Protein AF-A0A376AC16-F1 (afdb_monomer_lite)

InterPro domains:
  IPR052755 Lysozyme Inhibitor LprI [PTHR37549] (195-283)

Radius of gyration: 25.1 Å; chains: 1; bounding box: 65×31×80 Å

Sequence (287 aa):
MVPADKECFSACGLIWVSGVRRYMSDTSLIGFHAAYREENGEYRESGVANAEIGSYLTHLGLRIEAIRYFTIAGPNDFLLLTPDKARALGIETYQVDGANITTPSAAPTVEIYADRFVSYSLLQSRCAPFLQPDLTAVKRAHEAAFAEGNKLVGSDKWIELWTPLLDQVKSGLNKKGALLICIETEASLRGQGQETGIYGPSFSCAAARTPTELSLCRQPELWAKDRAMNSIYMWVRNNVEKSVRKRLLEVQRSWLKDRNDCGGDARCLNAVYDQRLNELRAIDLPS

Foldseek 3Di:
DQDAQGEQEAVSLLVQLLDPAREDEQRGWYKAEADFDQDPNDTDHDPVVLVVQLVSVVVSVWDPQVSCQRYVHYPVDIDTDGPLNCLARQHWHFYDDPPDTQGCLNVPHLLVLLLLLVLLVCLLPQCCLQQVAPNVLSVVSNVVSLVSSCVSHHDPVSCVRNVVVVVVLVVCCVPQNSLVSNLVSQVVCVVSVHDRSQQFAPDDLVPDDFLLSVLRGVDSSCRSLRSNVVSLLVCCCVPDDPVSNVVVVVVVVVLVVQLSVCRNPPVSNVVSSVVVSSVVRHDGDDD

pLDDT: mean 95.35, std 3.49, range [66.69, 98.75]

Organism: NCBI:txid1336235

Secondary structure (DSSP, 8-state):
---TT-EEETHHHHHHHTSSS-EE-TT-EEEE---EEEETTEEEE-HHHHHHHHHHHHHTT--HHHHHHHH-S-TT--EE--HHHHHHTT---EEEETTEEE-TTTS--HHHHHHHHHHHHHHHTTTHHHH---HHHHHHHHHHHHHHHHHHH-HHHHHHHHHHHHHHHHHHHHHH-HHHHHHHHHHHHHHTT---S--S-SS-GGG--SHHHHHHHH-GGGHHHHHHHHHHHHHHHHHS-HHHHHHHHHHHHHHHHHHHHTTT-HHHHHHHHHHHHHHTTT-----

Structure (mmCIF, N/CA/C/O backbone):
data_AF-A0A376AC16-F1
#
_entry.id   AF-A0A376AC16-F1
#
loop_
_atom_site.group_PDB
_atom_site.id
_atom_site.type_symbol
_atom_site.label_atom_id
_atom_site.label_alt_id
_atom_site.label_comp_id
_atom_site.label_asym_id
_atom_site.label_entity_id
_atom_site.label_seq_id
_atom_site.pdbx_PDB_ins_code
_atom_site.Cartn_x
_atom_site.Cartn_y
_atom_site.Cartn_z
_atom_site.occupancy
_atom_site.B_iso_or_equiv
_atom_site.auth_seq_id
_atom_site.auth_comp_id
_atom_site.auth_asym_id
_atom_site.auth_atom_id
_atom_site.pdbx_PDB_model_num
ATOM 1 N N . MET A 1 1 ? -23.064 -7.335 11.289 1.00 90.31 1 MET A N 1
ATOM 2 C CA . MET A 1 1 ? -23.502 -5.980 10.888 1.00 90.31 1 MET A CA 1
ATOM 3 C C . MET A 1 1 ? -24.163 -5.345 12.088 1.00 90.31 1 MET A C 1
ATOM 5 O O . MET A 1 1 ? -24.928 -6.041 12.739 1.00 90.31 1 MET A O 1
ATOM 9 N N . VAL A 1 2 ? -23.890 -4.071 12.354 1.00 93.56 2 VAL A N 1
ATOM 10 C CA . VAL A 1 2 ? -24.713 -3.262 13.261 1.00 93.56 2 VAL A CA 1
ATOM 11 C C . VAL A 1 2 ? -25.435 -2.228 12.395 1.00 93.56 2 VAL A C 1
ATOM 13 O O . VAL A 1 2 ? -24.758 -1.399 11.787 1.00 93.56 2 VAL A O 1
ATOM 16 N N . PRO A 1 3 ? -26.766 -2.338 12.223 1.00 90.31 3 PRO A N 1
ATOM 17 C CA . PRO A 1 3 ? -27.530 -1.383 11.427 1.00 90.31 3 PRO A CA 1
ATOM 18 C C . PRO A 1 3 ? -27.523 0.024 12.033 1.00 90.31 3 PRO A C 1
ATOM 20 O O . PRO A 1 3 ? -27.167 0.207 13.198 1.00 90.31 3 PRO A O 1
ATOM 23 N N . ALA A 1 4 ? -27.987 0.996 11.248 1.00 93.00 4 ALA A N 1
ATOM 24 C CA . ALA A 1 4 ? -28.259 2.340 11.737 1.00 93.00 4 ALA A CA 1
ATOM 25 C C . ALA A 1 4 ? -29.200 2.328 12.943 1.00 93.00 4 ALA A C 1
ATOM 27 O O . ALA A 1 4 ? -30.145 1.536 13.000 1.00 93.00 4 ALA A O 1
ATOM 28 N N . ASP A 1 5 ? -28.884 3.187 13.912 1.00 93.25 5 ASP A N 1
ATOM 29 C CA . ASP A 1 5 ? -29.653 3.400 15.139 1.00 93.25 5 ASP A CA 1
ATOM 30 C C . ASP A 1 5 ? -29.826 2.123 15.988 1.00 93.25 5 ASP A C 1
ATOM 32 O O . ASP A 1 5 ? -30.783 1.982 16.755 1.00 93.25 5 ASP A O 1
ATOM 36 N N . LYS A 1 6 ? -28.917 1.149 15.826 1.00 95.81 6 LYS A N 1
ATOM 37 C CA . LYS A 1 6 ? -28.849 -0.069 16.641 1.00 95.81 6 LYS A CA 1
ATOM 38 C C . LYS A 1 6 ? -27.614 -0.082 17.525 1.00 95.81 6 LYS A C 1
ATOM 40 O O . LYS A 1 6 ? -26.552 0.416 17.159 1.00 95.81 6 LYS A O 1
ATOM 45 N N . GLU A 1 7 ? -27.783 -0.716 18.676 1.00 95.50 7 GLU A N 1
ATOM 46 C CA . GLU A 1 7 ? -26.783 -0.829 19.729 1.00 95.50 7 GLU A CA 1
ATOM 47 C C . GLU A 1 7 ? -26.088 -2.190 19.696 1.00 95.50 7 GLU A C 1
ATOM 49 O O . GLU A 1 7 ? -26.708 -3.229 19.461 1.00 95.50 7 GLU A O 1
ATOM 54 N N . CYS A 1 8 ? -24.781 -2.180 19.940 1.00 95.88 8 CYS A N 1
ATOM 55 C CA . CYS A 1 8 ? -23.949 -3.366 20.038 1.00 95.88 8 CYS A CA 1
ATOM 56 C C . CYS A 1 8 ? -22.826 -3.116 21.045 1.00 95.88 8 CYS A C 1
ATOM 58 O O . CYS A 1 8 ? -21.734 -2.659 20.702 1.00 95.88 8 CYS A O 1
ATOM 60 N N . PHE A 1 9 ? -23.115 -3.410 22.310 1.00 94.56 9 PHE A N 1
ATOM 61 C CA . PHE A 1 9 ? -22.201 -3.164 23.419 1.00 94.56 9 PHE A CA 1
ATOM 62 C C . PHE A 1 9 ? -21.539 -4.443 23.923 1.00 94.56 9 PHE A C 1
ATOM 64 O O . PHE A 1 9 ? -22.101 -5.540 23.827 1.00 94.56 9 PHE A O 1
ATOM 71 N N . SER A 1 10 ? -20.348 -4.289 24.504 1.00 91.06 10 SER A N 1
ATOM 72 C CA . SER A 1 10 ? -19.660 -5.353 25.238 1.00 91.06 10 SER A CA 1
ATOM 73 C C . SER A 1 10 ? -19.406 -6.592 24.360 1.00 91.06 10 SER A C 1
ATOM 75 O O . SER A 1 10 ? -18.841 -6.483 23.269 1.00 91.06 10 SER A O 1
ATOM 77 N N . ALA A 1 11 ? -19.861 -7.773 24.789 1.00 92.69 11 ALA A N 1
ATOM 78 C CA . ALA A 1 11 ? -19.754 -9.024 24.044 1.00 92.69 11 ALA A CA 1
ATOM 79 C C . ALA A 1 11 ? -20.296 -8.940 22.602 1.00 92.69 11 ALA A C 1
ATOM 81 O O . ALA A 1 11 ? -19.725 -9.567 21.710 1.00 92.69 11 ALA A O 1
ATOM 82 N N . CYS A 1 12 ? -21.332 -8.131 22.331 1.00 95.88 12 CYS A N 1
ATOM 83 C CA . CYS A 1 12 ? -21.807 -7.923 20.958 1.00 95.88 12 CYS A CA 1
ATOM 84 C C . CYS A 1 12 ? -20.708 -7.320 20.073 1.00 95.88 12 CYS A C 1
ATOM 86 O O . CYS A 1 12 ? -20.479 -7.792 18.959 1.00 95.88 12 CYS A O 1
ATOM 88 N N . GLY A 1 13 ? -19.986 -6.315 20.577 1.00 95.50 13 GLY A N 1
ATOM 89 C CA . GLY A 1 13 ? -18.887 -5.682 19.853 1.00 95.50 13 GLY A CA 1
ATOM 90 C C . GLY A 1 13 ? -17.743 -6.661 19.558 1.00 95.50 13 GLY A C 1
ATOM 91 O O . GLY A 1 13 ? -17.161 -6.624 18.472 1.00 95.50 13 GLY A O 1
ATOM 92 N N . LEU A 1 14 ? -17.461 -7.585 20.484 1.00 95.31 14 LEU A N 1
ATOM 93 C CA . LEU A 1 14 ? -16.462 -8.649 20.298 1.00 95.31 14 LEU A CA 1
ATOM 94 C C . LEU A 1 14 ? -16.866 -9.666 19.219 1.00 95.31 14 LEU A C 1
ATOM 96 O O . LEU A 1 14 ? -16.011 -10.147 18.472 1.00 95.31 14 LEU A O 1
ATOM 100 N N . ILE A 1 15 ? -18.162 -9.967 19.108 1.00 96.12 15 ILE A N 1
ATOM 101 C CA . ILE A 1 15 ? -18.712 -10.791 18.022 1.00 96.12 15 ILE A CA 1
ATOM 102 C C . ILE A 1 15 ? -18.662 -10.016 16.701 1.00 96.12 15 ILE A C 1
ATOM 104 O O . ILE A 1 15 ? -18.288 -10.556 15.663 1.00 96.12 15 ILE A O 1
ATOM 108 N N . TRP A 1 16 ? -19.002 -8.727 16.716 1.00 96.88 16 TRP A N 1
ATOM 109 C CA . TRP A 1 16 ? -18.965 -7.892 15.519 1.00 96.88 16 TRP A CA 1
ATOM 110 C C . TRP A 1 16 ? -17.554 -7.791 14.929 1.00 96.88 16 TRP A C 1
ATOM 112 O O . TRP A 1 16 ? -17.385 -7.973 13.721 1.00 96.88 16 TRP A O 1
ATOM 122 N N . VAL A 1 17 ? -16.533 -7.558 15.763 1.00 96.50 17 VAL A N 1
ATOM 123 C CA . VAL A 1 17 ? -15.147 -7.403 15.291 1.00 96.50 17 VAL A CA 1
ATOM 124 C C . VAL A 1 17 ? -14.543 -8.718 14.780 1.00 96.50 17 VAL A C 1
ATOM 126 O O . VAL A 1 17 ? -13.586 -8.696 14.002 1.00 96.50 17 VAL A O 1
ATOM 129 N N . SER A 1 18 ? -15.127 -9.862 15.143 1.00 95.50 18 SER A N 1
ATOM 130 C CA . SER A 1 18 ? -14.745 -11.182 14.629 1.00 95.50 18 SER A CA 1
ATOM 131 C C . SER A 1 18 ? -15.219 -11.435 13.196 1.00 95.50 18 SER A C 1
ATOM 133 O O . SER A 1 18 ? -14.811 -12.413 12.570 1.00 95.50 18 SER A O 1
ATOM 135 N N . GLY A 1 19 ? -16.119 -10.596 12.678 1.00 94.81 19 GLY A N 1
ATOM 136 C CA . GLY A 1 19 ? -16.678 -10.761 11.346 1.00 94.81 19 GLY A CA 1
ATOM 137 C C . GLY A 1 19 ? -15.644 -10.522 10.245 1.00 94.81 19 GLY A C 1
ATOM 138 O O . GLY A 1 19 ? -14.901 -9.544 10.279 1.00 94.81 19 GLY A O 1
ATOM 139 N N . VAL A 1 20 ? -15.673 -11.363 9.203 1.00 91.50 20 VAL A N 1
ATOM 140 C CA . VAL A 1 20 ? -14.865 -11.184 7.975 1.00 91.50 20 VAL A CA 1
ATOM 141 C C . VAL A 1 20 ? -15.178 -9.847 7.292 1.00 91.50 20 VAL A C 1
ATOM 143 O O . VAL A 1 20 ? -14.304 -9.213 6.711 1.00 91.50 20 VAL A O 1
ATOM 146 N N . ARG A 1 21 ? -16.439 -9.403 7.370 1.00 95.50 21 ARG A N 1
ATOM 147 C CA . ARG A 1 21 ? -16.877 -8.074 6.934 1.00 95.50 21 ARG A CA 1
ATOM 148 C C . ARG A 1 21 ? -17.608 -7.376 8.071 1.00 95.50 21 ARG A C 1
ATOM 150 O O . ARG A 1 21 ? -18.659 -7.834 8.527 1.00 95.50 21 ARG A O 1
ATOM 157 N N . ARG A 1 22 ? -17.047 -6.255 8.512 1.00 96.56 22 ARG A N 1
ATOM 158 C CA . ARG A 1 22 ? -17.524 -5.483 9.662 1.00 96.56 22 ARG A CA 1
ATOM 159 C C . ARG A 1 22 ? -18.362 -4.310 9.177 1.00 96.56 22 ARG A C 1
ATOM 161 O O . ARG A 1 22 ? -17.830 -3.273 8.803 1.00 96.56 22 ARG A O 1
ATOM 168 N N . TYR A 1 23 ? -19.673 -4.505 9.124 1.00 96.31 23 TYR A N 1
ATOM 169 C CA . TYR A 1 23 ? -20.606 -3.458 8.703 1.00 96.31 23 TYR A CA 1
ATOM 170 C C . TYR A 1 23 ? -21.052 -2.614 9.894 1.00 96.31 23 TYR A C 1
ATOM 172 O O . TYR A 1 23 ? -21.450 -3.189 10.916 1.00 96.31 23 TYR A O 1
ATOM 180 N N . MET A 1 24 ? -21.023 -1.297 9.728 1.00 96.50 24 MET A N 1
ATOM 181 C CA . MET A 1 24 ? -21.495 -0.297 10.691 1.00 96.50 24 MET A CA 1
ATOM 182 C C . MET A 1 24 ? -22.054 0.921 9.944 1.00 96.50 24 MET A C 1
ATOM 184 O O . MET A 1 24 ? -21.788 1.063 8.755 1.00 96.50 24 MET A O 1
ATOM 188 N N . SER A 1 25 ? -22.788 1.802 10.614 1.00 94.69 25 SER A N 1
ATOM 189 C CA . SER A 1 25 ? -23.179 3.118 10.079 1.00 94.69 25 SER A CA 1
ATOM 190 C C . SER A 1 25 ? -22.690 4.241 10.997 1.00 94.69 25 SER A C 1
ATOM 192 O O . SER A 1 25 ? -22.261 3.978 12.123 1.00 94.69 25 SER A O 1
ATOM 194 N N . ASP A 1 26 ? -22.812 5.494 10.556 1.00 91.25 26 ASP A N 1
ATOM 195 C CA . ASP A 1 26 ? -22.482 6.665 11.384 1.00 91.25 26 ASP A CA 1
ATOM 196 C C . ASP A 1 26 ? -23.340 6.783 12.649 1.00 91.25 26 ASP A C 1
ATOM 198 O O . ASP A 1 26 ? -22.901 7.359 13.641 1.00 91.25 26 ASP A O 1
ATOM 202 N N . THR A 1 27 ? -24.548 6.214 12.630 1.00 93.06 27 THR A N 1
ATOM 203 C CA . THR A 1 27 ? -25.484 6.237 13.765 1.00 93.06 27 THR A CA 1
ATOM 204 C C . THR A 1 27 ? -25.558 4.913 14.523 1.00 93.06 27 THR A C 1
ATOM 206 O O . THR A 1 27 ? -26.317 4.786 15.483 1.00 93.06 27 THR A O 1
ATOM 209 N N . SER A 1 28 ? -24.788 3.904 14.112 1.00 94.44 28 SER A N 1
ATOM 210 C CA . SER A 1 28 ? -24.679 2.661 14.873 1.00 94.44 28 SER A CA 1
ATOM 211 C C . SER A 1 28 ? -23.918 2.901 16.178 1.00 94.44 28 SER A C 1
ATOM 213 O O . SER A 1 28 ? -22.882 3.563 16.199 1.00 94.44 28 SER A O 1
ATOM 215 N N . LEU A 1 29 ? -24.423 2.347 17.279 1.00 95.75 29 LEU A N 1
ATOM 216 C CA . LEU A 1 29 ? -23.836 2.504 18.606 1.00 95.75 29 LEU A CA 1
ATOM 217 C C . LEU A 1 29 ? -23.066 1.240 18.976 1.00 95.75 29 LEU A C 1
ATOM 219 O O . LEU A 1 29 ? -23.592 0.329 19.613 1.00 95.75 29 LEU A O 1
ATOM 223 N N . ILE A 1 30 ? -21.810 1.171 18.544 1.00 96.75 30 ILE A N 1
ATOM 224 C CA . ILE A 1 30 ? -20.903 0.072 18.887 1.00 96.75 30 ILE A CA 1
ATOM 225 C C . ILE A 1 30 ? -19.995 0.551 20.009 1.00 96.75 30 ILE A C 1
ATOM 227 O O . ILE A 1 30 ? -19.241 1.500 19.809 1.00 96.75 30 ILE A O 1
ATOM 231 N N . GLY A 1 31 ? -20.061 -0.078 21.180 1.00 94.69 31 GLY A N 1
ATOM 232 C CA . GLY A 1 31 ? -19.322 0.400 22.348 1.00 94.69 31 GLY A CA 1
ATOM 233 C C . GLY A 1 31 ? -18.603 -0.690 23.125 1.00 94.69 31 GLY A C 1
ATOM 234 O O . GLY A 1 31 ? -19.069 -1.828 23.228 1.00 94.69 31 GLY A O 1
ATOM 235 N N . PHE A 1 32 ? -17.464 -0.309 23.693 1.00 96.06 32 PHE A N 1
ATOM 236 C CA . PHE A 1 32 ? -16.556 -1.211 24.389 1.00 96.06 32 PHE A CA 1
ATOM 237 C C . PHE A 1 32 ? -16.208 -0.695 25.781 1.00 96.06 32 PHE A C 1
ATOM 239 O O . PHE A 1 32 ? -16.170 0.515 26.014 1.00 96.06 32 PHE A O 1
ATOM 246 N N . HIS A 1 33 ? -15.950 -1.635 26.682 1.00 95.12 33 HIS A N 1
ATOM 247 C CA . HIS A 1 33 ? -15.527 -1.409 28.057 1.00 95.12 33 HIS A CA 1
ATOM 248 C C . HIS A 1 33 ? -14.777 -2.648 28.558 1.00 95.12 33 HIS A C 1
ATOM 250 O O . HIS A 1 33 ? -14.889 -3.735 27.983 1.00 95.12 33 HIS A O 1
ATOM 256 N N . ALA A 1 34 ? -14.035 -2.492 29.648 1.00 95.06 34 ALA A N 1
ATOM 257 C CA . ALA A 1 34 ? -13.347 -3.574 30.323 1.00 95.06 34 ALA A CA 1
ATOM 258 C C . ALA A 1 34 ? -14.344 -4.640 30.791 1.00 95.06 34 ALA A C 1
ATOM 260 O O . ALA A 1 34 ? -15.382 -4.331 31.384 1.00 95.06 34 ALA A O 1
ATOM 261 N N . ALA A 1 35 ? -14.011 -5.913 30.581 1.00 95.75 35 ALA A N 1
ATOM 262 C CA . ALA A 1 35 ? -14.773 -7.004 31.172 1.00 95.75 35 ALA A CA 1
ATOM 263 C C . ALA A 1 35 ? -14.732 -6.903 32.700 1.00 95.75 35 ALA A C 1
ATOM 265 O O . ALA A 1 35 ? -13.679 -6.646 33.289 1.00 95.75 35 ALA A O 1
ATOM 266 N N . TYR A 1 36 ? -15.870 -7.133 33.343 1.00 94.81 36 TYR A N 1
ATOM 267 C CA . TYR A 1 36 ? -16.029 -6.972 34.780 1.00 94.81 36 TYR A CA 1
ATOM 268 C C . TYR A 1 36 ? -16.819 -8.125 35.390 1.00 94.81 36 TYR A C 1
ATOM 270 O O . TYR A 1 36 ? -17.426 -8.939 34.693 1.00 94.81 36 TYR A O 1
ATOM 278 N N . ARG A 1 37 ? -16.792 -8.190 36.716 1.00 94.00 37 ARG A N 1
ATOM 279 C CA . ARG A 1 37 ? -17.678 -9.007 37.539 1.00 94.00 37 ARG A CA 1
ATOM 280 C C . ARG A 1 37 ? -18.430 -8.088 38.482 1.00 94.00 37 ARG A C 1
ATOM 282 O O . ARG A 1 37 ? -17.897 -7.065 38.904 1.00 94.00 37 ARG A O 1
ATOM 289 N N . GLU A 1 38 ? -19.660 -8.453 38.790 1.00 93.31 38 GLU A N 1
ATOM 290 C CA . GLU A 1 38 ? -20.419 -7.788 39.838 1.00 93.31 38 GLU A CA 1
ATOM 291 C C . GLU A 1 38 ? -20.124 -8.472 41.175 1.00 93.31 38 GLU A C 1
ATOM 293 O O . GLU A 1 38 ? -20.270 -9.689 41.310 1.00 93.31 38 GLU A O 1
ATOM 298 N N . GLU A 1 39 ? -19.690 -7.691 42.158 1.00 92.62 39 GLU A N 1
ATOM 299 C CA . GLU A 1 39 ? -19.437 -8.133 43.525 1.00 92.62 39 GLU A CA 1
ATOM 300 C C . GLU A 1 39 ? -20.127 -7.162 44.482 1.00 92.62 39 GLU A C 1
ATOM 302 O O . GLU A 1 39 ? -19.779 -5.986 44.540 1.00 92.62 39 GLU A O 1
ATOM 307 N N . ASN A 1 40 ? -21.105 -7.646 45.252 1.00 91.12 40 ASN A N 1
ATOM 308 C CA . ASN A 1 40 ? -21.855 -6.838 46.226 1.00 91.12 40 ASN A CA 1
ATOM 309 C C . ASN A 1 40 ? -22.503 -5.567 45.632 1.00 91.12 40 ASN A C 1
ATOM 311 O O . ASN A 1 40 ? -22.574 -4.541 46.305 1.00 91.12 40 ASN A O 1
ATOM 315 N N . GLY A 1 41 ? -22.972 -5.630 44.381 1.00 90.12 41 GLY A N 1
ATOM 316 C CA . GLY A 1 41 ? -23.569 -4.489 43.676 1.00 90.12 41 GLY A CA 1
ATOM 317 C C . GLY A 1 41 ? -22.558 -3.485 43.109 1.00 90.12 41 GLY A C 1
ATOM 318 O O . GLY A 1 41 ? -22.965 -2.461 42.567 1.00 90.12 41 GLY A O 1
ATOM 319 N N . GLU A 1 42 ? -21.252 -3.759 43.209 1.00 92.75 42 GLU A N 1
ATOM 320 C CA . GLU A 1 42 ? -20.194 -2.988 42.554 1.00 92.75 42 GLU A CA 1
ATOM 321 C C . GLU A 1 42 ? -19.628 -3.754 41.357 1.00 92.75 42 GLU A C 1
ATOM 323 O O . GLU A 1 42 ? -19.322 -4.946 41.446 1.00 92.75 42 GLU A O 1
ATOM 328 N N . TYR A 1 43 ? -19.410 -3.059 40.241 1.00 94.19 43 TYR A N 1
ATOM 329 C CA . TYR A 1 43 ? -18.716 -3.637 39.096 1.00 94.19 43 TYR A CA 1
ATOM 330 C C . TYR A 1 43 ? -17.206 -3.478 39.239 1.00 94.19 43 TYR A C 1
ATOM 332 O O . TYR A 1 43 ? -16.683 -2.366 39.333 1.00 94.19 43 TYR A O 1
ATOM 340 N N . ARG A 1 44 ? -16.497 -4.606 39.215 1.00 94.12 44 ARG A N 1
ATOM 341 C CA . ARG A 1 44 ? -15.039 -4.669 39.319 1.00 94.12 44 ARG A CA 1
ATOM 342 C C . ARG A 1 44 ? -14.444 -5.316 38.089 1.00 94.12 44 ARG A C 1
ATOM 344 O O . ARG A 1 44 ? -14.859 -6.399 37.680 1.00 94.12 44 ARG A O 1
ATOM 351 N N . GLU A 1 45 ? -13.454 -4.657 37.503 1.00 95.19 45 GLU A N 1
ATOM 352 C CA . GLU A 1 45 ? -12.756 -5.171 36.329 1.00 95.19 45 GLU A CA 1
ATOM 353 C C . GLU A 1 45 ? -12.152 -6.553 36.593 1.00 95.19 45 GLU A C 1
ATOM 355 O O . GLU A 1 45 ? -11.535 -6.817 37.626 1.00 95.19 45 GLU A O 1
ATOM 360 N N . SER A 1 46 ? -12.306 -7.450 35.623 1.00 95.75 46 SER A N 1
ATOM 361 C CA . SER A 1 46 ? -11.711 -8.776 35.664 1.00 95.75 46 SER A CA 1
ATOM 362 C C . SER A 1 46 ? -10.434 -8.787 34.836 1.00 95.75 46 SER A C 1
ATOM 364 O O . SER A 1 46 ? -10.475 -8.823 33.606 1.00 95.75 46 SER A O 1
ATOM 366 N N . GLY A 1 47 ? -9.282 -8.797 35.511 1.00 94.62 47 GLY A N 1
ATOM 367 C CA . GLY A 1 47 ? -7.983 -8.874 34.836 1.00 94.62 47 GLY A CA 1
ATOM 368 C C . GLY A 1 47 ? -7.848 -10.117 33.947 1.00 94.62 47 GLY A C 1
ATOM 369 O O . GLY A 1 47 ? -7.373 -10.016 32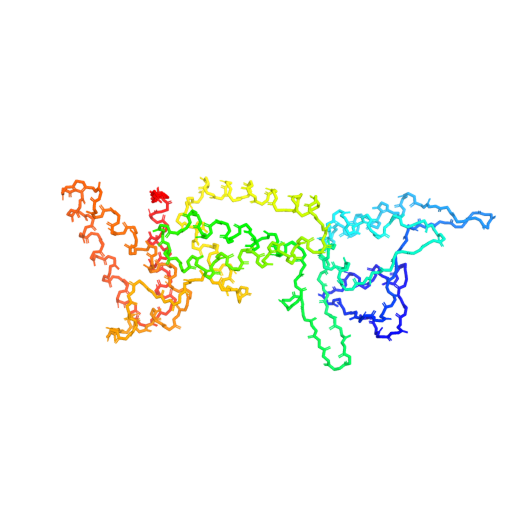.820 1.00 94.62 47 GLY A O 1
ATOM 370 N N . VAL A 1 48 ? -8.341 -11.271 34.414 1.00 96.62 48 VAL A N 1
ATOM 371 C CA . VAL A 1 48 ? -8.317 -12.530 33.645 1.00 96.62 48 VAL A CA 1
ATOM 372 C C . VAL A 1 48 ? -9.158 -12.416 32.372 1.00 96.62 48 VAL A C 1
ATOM 374 O O . VAL A 1 48 ? -8.657 -12.712 31.292 1.00 96.62 48 VAL A O 1
ATOM 377 N N . ALA A 1 49 ? -10.395 -11.916 32.464 1.00 95.69 49 ALA A N 1
ATOM 378 C CA . ALA A 1 49 ? -11.259 -11.789 31.291 1.00 95.69 49 ALA A CA 1
ATOM 379 C C . ALA A 1 49 ? -10.710 -10.777 30.270 1.00 95.69 49 ALA A C 1
ATOM 381 O O . ALA A 1 49 ? -10.737 -11.035 29.070 1.00 95.69 49 ALA A O 1
ATOM 382 N N . ASN A 1 50 ? -10.155 -9.646 30.720 1.00 96.50 50 ASN A N 1
ATOM 383 C CA . ASN A 1 50 ? -9.540 -8.674 29.810 1.00 96.50 50 ASN A CA 1
ATOM 384 C C . ASN A 1 50 ? -8.255 -9.210 29.158 1.00 96.50 50 ASN A C 1
ATOM 386 O O . ASN A 1 50 ? -7.991 -8.894 27.999 1.00 96.50 50 ASN A O 1
ATOM 390 N N . ALA A 1 51 ? -7.482 -10.056 29.849 1.00 96.81 51 ALA A N 1
ATOM 391 C CA . ALA A 1 51 ? -6.334 -10.738 29.253 1.00 96.81 51 ALA A CA 1
ATOM 392 C C . ALA A 1 51 ? -6.764 -11.732 28.159 1.00 96.81 51 ALA A C 1
ATOM 394 O O . ALA A 1 51 ? -6.157 -11.774 27.088 1.00 96.81 51 ALA A O 1
ATOM 395 N N . GLU A 1 52 ? -7.841 -12.486 28.390 1.00 97.62 52 GLU A N 1
ATOM 396 C CA . GLU A 1 52 ? -8.427 -13.384 27.389 1.00 97.62 52 GLU A CA 1
ATOM 397 C C . GLU A 1 52 ? -8.975 -12.614 26.182 1.00 97.62 52 GLU A C 1
ATOM 399 O O . GLU A 1 52 ? -8.681 -12.982 25.044 1.00 97.62 52 GLU A O 1
ATOM 404 N N . ILE A 1 53 ? -9.686 -11.502 26.408 1.00 97.06 53 ILE A N 1
ATOM 405 C CA . ILE A 1 53 ? -10.147 -10.604 25.340 1.00 97.06 53 ILE A CA 1
ATOM 406 C C . ILE A 1 53 ? -8.954 -10.055 24.553 1.00 97.06 53 ILE A C 1
ATOM 408 O O . ILE A 1 53 ? -8.959 -10.103 23.326 1.00 97.06 53 ILE A O 1
ATOM 412 N N . GLY A 1 54 ? -7.906 -9.582 25.228 1.00 97.25 54 GLY A N 1
ATOM 413 C CA . GLY A 1 54 ? -6.707 -9.073 24.563 1.00 97.25 54 GLY A CA 1
ATOM 414 C C . GLY A 1 54 ? -6.011 -10.129 23.702 1.00 97.25 54 GLY A C 1
ATOM 415 O O . GLY A 1 54 ? -5.656 -9.852 22.553 1.00 97.25 54 GLY A O 1
ATOM 416 N N . SER A 1 55 ? -5.881 -11.359 24.210 1.00 97.88 55 SER A N 1
ATOM 417 C CA . SER A 1 55 ? -5.369 -12.500 23.442 1.00 97.88 55 SER A CA 1
ATOM 418 C C . SER A 1 55 ? -6.251 -12.794 22.227 1.00 97.88 55 SER A C 1
ATOM 420 O O . SER A 1 55 ? -5.750 -12.906 21.108 1.00 97.88 55 SER A O 1
ATOM 422 N N . TYR A 1 56 ? -7.569 -12.850 22.411 1.00 97.44 56 TYR A N 1
ATOM 423 C CA . TYR A 1 56 ? -8.527 -13.074 21.332 1.00 97.44 56 TYR A CA 1
ATOM 424 C C . 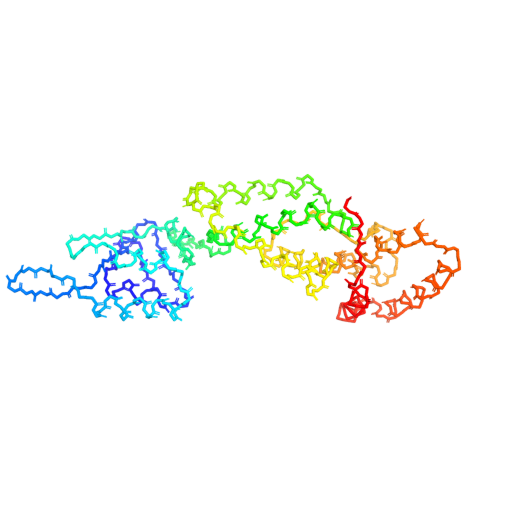TYR A 1 56 ? -8.411 -12.018 20.221 1.00 97.44 56 TYR A C 1
ATOM 426 O O . TYR A 1 56 ? -8.248 -12.365 19.053 1.00 97.44 56 TYR A O 1
ATOM 434 N N . LEU A 1 57 ? -8.412 -10.732 20.577 1.00 97.25 57 LEU A N 1
ATOM 435 C CA . LEU A 1 57 ? -8.277 -9.628 19.623 1.00 97.25 57 LEU A CA 1
ATOM 436 C C . LEU A 1 57 ? -6.911 -9.637 18.910 1.00 97.25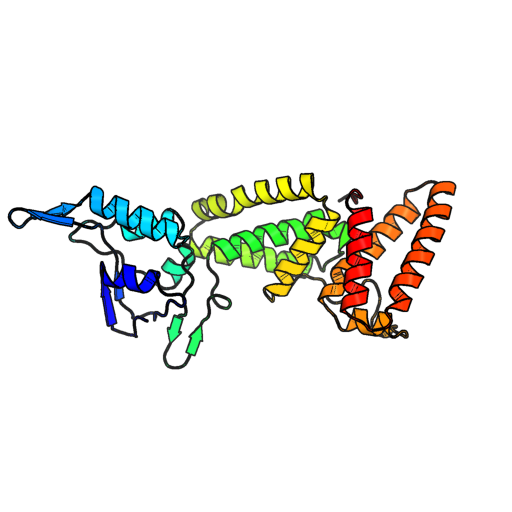 57 LEU A C 1
ATOM 438 O O . LEU A 1 57 ? -6.839 -9.306 17.726 1.00 97.25 57 LEU A O 1
ATOM 442 N N . THR A 1 58 ? -5.848 -10.086 19.586 1.00 96.69 58 THR A N 1
ATOM 443 C CA . THR A 1 58 ? -4.532 -10.311 18.961 1.00 96.69 58 THR A CA 1
ATOM 444 C C . THR A 1 58 ? -4.603 -11.394 17.883 1.00 96.69 58 THR A C 1
ATOM 446 O O . THR A 1 58 ? -4.070 -11.210 16.791 1.00 96.69 58 THR A O 1
ATOM 449 N N . HIS A 1 59 ? -5.305 -12.504 18.140 1.00 96.25 59 HIS A N 1
ATOM 450 C CA . HIS A 1 59 ? -5.499 -13.573 17.151 1.00 96.25 59 HIS A CA 1
ATOM 451 C C . HIS A 1 59 ? -6.376 -13.142 15.965 1.00 96.25 59 HIS A C 1
ATOM 453 O O . HIS A 1 59 ? -6.268 -13.723 14.887 1.00 96.25 59 HIS A O 1
ATOM 459 N N . LEU A 1 60 ? -7.200 -12.101 16.129 1.00 95.56 60 LEU A N 1
ATOM 460 C CA . LEU A 1 60 ? -7.906 -11.446 15.022 1.00 95.56 60 LEU A CA 1
ATOM 461 C C . LEU A 1 60 ? -7.018 -10.486 14.209 1.00 95.56 60 LEU A C 1
ATOM 463 O O . LEU A 1 60 ? -7.498 -9.895 13.242 1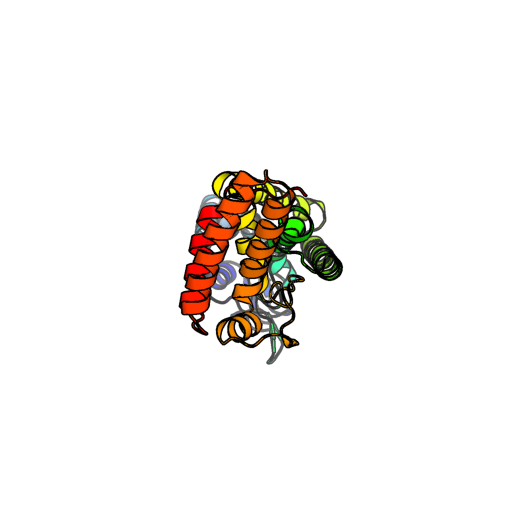.00 95.56 60 LEU A O 1
ATOM 467 N N . GLY A 1 61 ? -5.748 -10.317 14.588 1.00 95.12 61 GLY A N 1
ATOM 468 C CA . GLY A 1 61 ? -4.802 -9.428 13.917 1.00 95.12 61 GLY A CA 1
ATOM 469 C C . GLY A 1 61 ? -4.981 -7.952 14.263 1.00 95.12 61 GLY A C 1
ATOM 470 O O . GLY A 1 61 ? -4.470 -7.099 13.542 1.00 95.12 61 GLY A O 1
ATOM 471 N N . LEU A 1 62 ? -5.709 -7.623 15.337 1.00 95.81 62 LEU A N 1
ATOM 472 C CA . LEU A 1 62 ? -5.867 -6.232 15.747 1.00 95.81 62 LEU A CA 1
ATOM 473 C C . LEU A 1 62 ? -4.594 -5.704 16.410 1.00 95.81 62 LEU A C 1
ATOM 475 O O . LEU A 1 62 ? -3.957 -6.377 17.221 1.00 95.81 62 LEU A O 1
ATOM 479 N N . ARG A 1 63 ? -4.266 -4.448 16.106 1.00 94.19 63 ARG A N 1
ATOM 480 C CA . ARG A 1 63 ? -3.157 -3.723 16.730 1.00 94.19 63 ARG A CA 1
ATOM 481 C C . ARG A 1 63 ? -3.402 -3.448 18.214 1.00 94.19 63 ARG A C 1
ATOM 483 O O . ARG A 1 63 ? -4.542 -3.359 18.675 1.00 94.19 63 ARG A O 1
ATOM 490 N N . ILE A 1 64 ? -2.321 -3.228 18.960 1.00 94.38 64 ILE A N 1
ATOM 491 C CA . ILE A 1 64 ? -2.373 -3.018 20.414 1.00 94.38 64 ILE A CA 1
ATOM 492 C C . ILE A 1 64 ? -3.253 -1.827 20.824 1.00 94.38 64 ILE A C 1
ATOM 494 O O . ILE A 1 64 ? -3.875 -1.846 21.879 1.00 94.38 64 ILE A O 1
ATOM 498 N N . GLU A 1 65 ? -3.366 -0.802 19.988 1.00 94.81 65 GLU A N 1
ATOM 499 C CA . GLU A 1 65 ? -4.204 0.374 20.220 1.00 94.81 65 GLU A CA 1
ATOM 500 C C . GLU A 1 65 ? -5.688 0.044 20.099 1.00 94.81 65 GLU A C 1
ATOM 502 O O . GLU A 1 65 ? -6.477 0.564 20.884 1.00 94.81 65 GLU A O 1
ATOM 507 N N . ALA A 1 66 ? -6.065 -0.838 19.167 1.00 96.19 66 ALA A N 1
ATOM 508 C CA . ALA A 1 66 ? -7.421 -1.370 19.086 1.00 96.19 66 ALA A CA 1
ATOM 509 C C . ALA A 1 66 ? -7.719 -2.241 20.308 1.00 96.19 66 ALA A C 1
ATOM 511 O O . ALA A 1 66 ? -8.742 -2.051 20.952 1.00 96.19 66 ALA A O 1
ATOM 512 N N . ILE A 1 67 ? -6.791 -3.122 20.690 1.00 96.38 67 ILE A N 1
ATOM 513 C CA . ILE A 1 67 ? -6.942 -3.970 21.881 1.00 96.38 67 ILE A CA 1
ATOM 514 C C . ILE A 1 67 ? -7.157 -3.114 23.133 1.00 96.38 67 ILE A C 1
ATOM 516 O O . ILE A 1 67 ? -8.123 -3.320 23.859 1.00 96.38 67 ILE A O 1
ATOM 520 N N . ARG A 1 68 ? -6.308 -2.100 23.345 1.00 95.56 68 ARG A N 1
ATOM 521 C CA . ARG A 1 68 ? -6.459 -1.148 24.454 1.00 95.56 68 ARG A CA 1
ATOM 522 C C . ARG A 1 68 ? -7.799 -0.426 24.389 1.00 95.56 68 ARG A C 1
ATOM 524 O O . ARG A 1 68 ? -8.462 -0.303 25.407 1.00 95.56 68 ARG A O 1
ATOM 531 N N . TYR A 1 69 ? -8.215 0.032 23.210 1.00 96.06 69 TYR A N 1
ATOM 532 C CA . TYR A 1 69 ? -9.496 0.718 23.045 1.00 96.06 69 TYR A CA 1
ATOM 533 C C . TYR A 1 69 ? -10.687 -0.146 23.485 1.00 96.06 69 TYR A C 1
ATOM 535 O O . TYR A 1 69 ? -11.625 0.371 24.082 1.00 96.06 69 TYR A O 1
ATOM 543 N N . PHE A 1 70 ? -10.629 -1.457 23.248 1.00 95.50 70 PHE A N 1
ATOM 544 C CA . PHE A 1 70 ? -11.700 -2.380 23.619 1.00 95.50 70 PHE A CA 1
ATOM 545 C C . PHE A 1 70 ? -11.813 -2.605 25.134 1.00 95.50 70 PHE A C 1
ATOM 547 O O . PHE A 1 70 ? -12.877 -3.000 25.600 1.00 95.50 70 PHE A O 1
ATOM 554 N N . THR A 1 71 ? -10.744 -2.368 25.899 1.00 94.44 71 THR A N 1
ATOM 555 C CA . THR A 1 71 ? -10.658 -2.782 27.309 1.00 94.44 71 THR A CA 1
ATOM 556 C C . THR A 1 71 ? -10.300 -1.650 28.276 1.00 94.44 71 THR A C 1
ATOM 558 O O . THR A 1 71 ? -10.034 -1.935 29.436 1.00 94.44 71 THR A O 1
ATOM 561 N N . ILE A 1 72 ? -10.217 -0.390 27.827 1.00 94.81 72 ILE A N 1
ATOM 562 C CA . ILE A 1 72 ? -9.768 0.740 28.671 1.00 94.81 72 ILE A CA 1
ATOM 563 C C . ILE A 1 72 ? -10.909 1.495 29.363 1.00 94.81 72 ILE A C 1
ATOM 565 O O . ILE A 1 72 ? -10.671 2.141 30.378 1.00 94.81 72 ILE A O 1
ATOM 569 N N . ALA A 1 73 ? -12.129 1.464 28.814 1.00 95.12 73 ALA A N 1
ATOM 570 C CA . ALA A 1 73 ? -13.278 2.082 29.478 1.00 95.12 73 ALA A CA 1
ATOM 571 C C . ALA A 1 73 ? -13.626 1.278 30.734 1.00 95.12 73 ALA A C 1
ATOM 573 O O . ALA A 1 73 ? -13.691 0.051 30.664 1.00 95.12 73 ALA A O 1
ATOM 574 N N . GLY A 1 74 ? -13.857 1.957 31.857 1.00 93.00 74 GLY A N 1
ATOM 575 C CA . GLY A 1 74 ? -14.231 1.288 33.099 1.00 93.00 74 GLY A CA 1
ATOM 576 C C . GLY A 1 74 ? -15.604 0.604 33.000 1.00 93.00 74 GLY A C 1
ATOM 577 O O . GLY A 1 74 ? -16.359 0.863 32.065 1.00 93.00 74 GLY A O 1
ATOM 578 N N . PRO A 1 75 ? -15.984 -0.236 33.977 1.00 88.88 75 PRO A N 1
ATOM 579 C CA . PRO A 1 75 ? -17.224 -1.020 33.931 1.00 88.88 75 PRO A CA 1
ATOM 580 C C . PRO A 1 75 ? -18.528 -0.215 33.808 1.00 88.88 75 PRO A C 1
ATOM 582 O O . PRO A 1 75 ? -19.539 -0.758 33.371 1.00 88.88 75 PRO A O 1
ATOM 585 N N . ASN A 1 76 ? -18.505 1.058 34.215 1.00 88.56 76 ASN A N 1
ATOM 586 C CA . ASN A 1 76 ? -19.649 1.975 34.171 1.00 88.56 76 ASN A CA 1
ATOM 587 C C . ASN A 1 76 ? -19.614 2.941 32.974 1.00 88.56 76 ASN A C 1
ATOM 589 O O . ASN A 1 76 ? -20.525 3.753 32.829 1.00 88.56 76 ASN A O 1
ATOM 593 N N . ASP A 1 77 ? -18.578 2.865 32.139 1.00 91.38 77 ASP A N 1
ATOM 594 C CA . ASP A 1 77 ? -18.354 3.752 31.001 1.00 91.38 77 ASP A CA 1
ATOM 595 C C . ASP A 1 77 ? -18.326 2.958 29.693 1.00 91.38 77 ASP A C 1
ATOM 597 O O . ASP A 1 77 ? -18.130 1.745 29.678 1.00 91.38 77 ASP A O 1
ATOM 601 N N . PHE A 1 78 ? -18.468 3.655 28.564 1.00 89.19 78 PHE A N 1
ATOM 602 C CA . PHE A 1 78 ? -18.314 3.059 27.239 1.00 89.19 78 PHE A CA 1
ATOM 603 C C . PHE A 1 78 ? -17.523 3.977 26.318 1.00 89.19 78 PHE A C 1
ATOM 605 O O . PHE A 1 78 ? -17.750 5.186 26.263 1.00 89.19 78 PHE A O 1
ATOM 612 N N . LEU A 1 79 ? -16.638 3.381 25.522 1.00 94.62 79 LEU A N 1
ATOM 613 C CA . LEU A 1 79 ? -16.067 4.042 24.355 1.00 94.62 79 LEU A CA 1
ATOM 614 C C . LEU A 1 79 ? -16.858 3.655 23.111 1.00 94.62 79 LEU A C 1
ATOM 616 O O . LEU A 1 79 ? -16.870 2.487 22.726 1.00 94.62 79 LEU A O 1
ATOM 620 N N . LEU A 1 80 ? -17.499 4.644 22.486 1.00 95.50 80 LEU A N 1
ATOM 621 C CA . LEU A 1 80 ? -18.243 4.469 21.240 1.00 95.50 80 LEU A CA 1
ATOM 622 C C . LEU A 1 80 ? -17.314 4.533 20.027 1.00 95.50 80 LEU A C 1
ATOM 624 O O . LEU A 1 80 ? -16.603 5.522 19.818 1.00 95.50 80 LEU A O 1
ATOM 628 N N . LEU A 1 81 ? -17.351 3.482 19.215 1.00 96.62 81 LEU A N 1
ATOM 629 C CA . LEU A 1 81 ? -16.556 3.338 18.009 1.00 96.62 81 LEU A CA 1
ATOM 630 C C . LEU A 1 81 ? -17.260 4.005 16.827 1.00 96.62 81 LEU A C 1
ATOM 632 O O . LEU A 1 81 ? -18.229 3.477 16.290 1.00 96.62 81 LEU A O 1
ATOM 636 N N . THR A 1 82 ? -16.725 5.141 16.391 1.00 94.88 82 THR A N 1
ATOM 637 C CA . THR A 1 82 ? -17.119 5.792 15.133 1.00 94.88 82 THR A CA 1
ATOM 638 C C . THR A 1 82 ? -16.354 5.196 13.942 1.00 94.88 82 THR A C 1
ATOM 640 O O . THR A 1 82 ? -15.287 4.603 14.147 1.00 94.88 82 THR A O 1
ATOM 643 N N . PRO A 1 83 ? -16.818 5.374 12.689 1.00 94.56 83 PRO A N 1
ATOM 644 C CA . PRO A 1 83 ? -16.082 4.908 11.508 1.00 94.56 83 PRO A CA 1
ATOM 645 C C . PRO A 1 83 ? -14.654 5.466 11.412 1.00 94.56 83 PRO A C 1
ATOM 647 O O . PRO A 1 83 ? -13.703 4.711 11.206 1.00 94.56 83 PRO A O 1
ATOM 650 N N . ASP A 1 84 ? -14.465 6.766 11.658 1.00 95.00 84 ASP A N 1
ATOM 651 C CA . ASP A 1 84 ? -13.125 7.370 11.681 1.00 95.00 84 ASP A CA 1
ATOM 652 C C . ASP A 1 84 ? -12.264 6.815 12.819 1.00 95.00 84 ASP A C 1
ATOM 654 O O . ASP A 1 84 ? -11.068 6.571 12.637 1.00 95.00 84 ASP A O 1
ATOM 658 N N . LYS A 1 85 ? -12.866 6.528 13.981 1.00 96.81 85 LYS A N 1
ATOM 659 C CA . LYS A 1 85 ? -12.142 5.882 15.073 1.00 96.81 85 LYS A CA 1
ATOM 660 C C . LYS A 1 85 ? -11.738 4.452 14.711 1.00 96.81 85 LYS A C 1
ATOM 662 O O . LYS A 1 85 ? -10.616 4.065 15.023 1.00 96.81 85 LYS A O 1
ATOM 667 N N . ALA A 1 86 ? -12.586 3.693 14.018 1.00 97.38 86 ALA A N 1
ATOM 668 C CA . ALA A 1 86 ? -12.245 2.364 13.512 1.00 97.38 86 ALA A CA 1
ATOM 669 C C . ALA A 1 86 ? -11.049 2.425 12.548 1.00 97.38 86 ALA A C 1
ATOM 671 O O . ALA A 1 86 ? -10.075 1.695 12.737 1.00 97.38 86 ALA A O 1
ATOM 672 N N . ARG A 1 87 ? -11.053 3.374 11.601 1.00 97.81 87 ARG A N 1
ATOM 673 C CA . ARG A 1 87 ? -9.931 3.611 10.673 1.00 97.81 87 ARG A CA 1
ATOM 674 C C . ARG A 1 87 ? -8.634 3.962 11.404 1.00 97.81 87 ARG A C 1
ATOM 676 O O . ARG A 1 87 ? -7.581 3.413 11.077 1.00 97.81 87 ARG A O 1
ATOM 683 N N . ALA A 1 88 ? -8.712 4.832 12.411 1.00 97.88 88 ALA A N 1
ATOM 684 C CA . ALA A 1 88 ? -7.583 5.217 13.258 1.00 97.88 88 ALA A CA 1
ATOM 685 C C . ALA A 1 88 ? -7.034 4.054 14.108 1.00 97.88 88 ALA A C 1
ATOM 687 O O . ALA A 1 88 ? -5.864 4.055 14.478 1.00 97.88 88 ALA A O 1
ATOM 688 N N . LEU A 1 89 ? -7.870 3.061 14.421 1.00 97.50 89 LEU A N 1
ATOM 689 C CA . LEU A 1 89 ? -7.502 1.854 15.163 1.00 97.50 89 LEU A CA 1
ATOM 690 C C . LEU A 1 89 ? -7.081 0.687 14.256 1.00 97.50 89 LEU A C 1
ATOM 692 O O . LEU A 1 89 ? -6.854 -0.405 14.766 1.00 97.50 89 LEU A O 1
ATOM 696 N N . GLY A 1 90 ? -6.974 0.875 12.938 1.00 97.06 90 GLY A N 1
ATOM 697 C CA . GLY A 1 90 ? -6.610 -0.219 12.028 1.00 97.06 90 GLY A CA 1
ATOM 698 C C . GLY A 1 90 ? -7.744 -1.219 11.767 1.00 97.06 90 GLY A C 1
ATOM 699 O O . GLY A 1 90 ? -7.501 -2.312 11.271 1.00 97.06 90 GLY A O 1
ATOM 700 N N . ILE A 1 91 ? -8.991 -0.877 12.099 1.00 97.38 91 ILE A N 1
ATOM 701 C CA . ILE A 1 91 ? -10.146 -1.760 11.922 1.00 97.38 91 ILE A CA 1
ATOM 702 C C . ILE A 1 91 ? -10.827 -1.421 10.597 1.00 97.38 91 ILE A C 1
ATOM 704 O O . ILE A 1 91 ? -11.487 -0.391 10.462 1.00 97.38 91 ILE A O 1
ATOM 708 N N . GLU A 1 92 ? -10.696 -2.314 9.620 1.00 96.94 92 GLU A N 1
ATOM 709 C CA . GLU A 1 92 ? -11.418 -2.206 8.354 1.00 96.94 92 GLU A CA 1
ATOM 710 C C . GLU A 1 92 ? -12.921 -2.407 8.553 1.00 96.94 92 GLU A C 1
ATOM 712 O O . GLU A 1 92 ? -13.359 -3.398 9.153 1.00 96.94 92 GLU A O 1
ATOM 717 N N . THR A 1 93 ? -13.712 -1.484 8.004 1.00 96.94 93 THR A N 1
ATOM 718 C CA . THR A 1 93 ? -15.172 -1.501 8.096 1.00 96.94 93 THR A CA 1
ATOM 719 C C . THR A 1 93 ? -15.824 -1.205 6.750 1.00 96.94 93 THR A C 1
ATOM 721 O O . THR A 1 93 ? -15.237 -0.593 5.861 1.00 96.94 93 THR A O 1
ATOM 724 N N . TYR A 1 94 ? -17.053 -1.689 6.600 1.00 97.31 94 TYR A N 1
ATOM 725 C CA . TYR A 1 94 ? -17.953 -1.350 5.507 1.00 97.31 94 TYR A CA 1
ATOM 726 C C . TYR A 1 94 ? -18.992 -0.389 6.076 1.00 97.31 94 TYR A C 1
ATOM 728 O O . TYR A 1 94 ? -19.918 -0.822 6.771 1.00 97.31 94 TYR A O 1
ATOM 736 N N . GLN A 1 95 ? -18.805 0.904 5.832 1.00 96.31 95 GLN A N 1
ATOM 737 C CA . GLN A 1 95 ? -19.706 1.935 6.335 1.00 96.31 95 GLN A CA 1
ATOM 738 C C . GLN A 1 95 ? -20.962 1.974 5.467 1.00 96.31 95 GLN A C 1
ATOM 740 O O . GLN A 1 95 ? -20.874 2.106 4.248 1.00 96.31 95 GLN A O 1
ATOM 745 N N . VAL A 1 96 ? -22.118 1.818 6.100 1.00 94.56 96 VAL A N 1
ATOM 746 C CA . VAL A 1 96 ? -23.433 1.777 5.463 1.00 94.56 96 VAL A CA 1
ATOM 747 C C . VAL A 1 96 ? -24.130 3.116 5.680 1.00 94.56 96 VAL A C 1
ATOM 749 O O . VAL A 1 96 ? -24.340 3.517 6.823 1.00 94.56 96 VAL A O 1
ATOM 752 N N . ASP A 1 97 ? -24.525 3.758 4.584 1.00 91.25 97 ASP A N 1
ATOM 753 C CA . ASP A 1 97 ? -25.350 4.968 4.562 1.00 91.25 97 ASP A CA 1
ATOM 754 C C . ASP A 1 97 ? -26.531 4.760 3.600 1.00 91.25 97 ASP A C 1
ATOM 756 O O . ASP A 1 97 ? -26.396 4.825 2.374 1.00 91.25 97 ASP A O 1
ATOM 760 N N . GLY A 1 98 ? -27.693 4.407 4.154 1.00 88.12 98 GLY A N 1
ATOM 761 C CA . GLY A 1 98 ? -28.857 3.998 3.369 1.00 88.12 98 GLY A CA 1
ATOM 762 C C . GLY A 1 98 ? -28.536 2.809 2.454 1.00 88.12 98 GLY A C 1
ATOM 763 O O . GLY A 1 98 ? -28.275 1.703 2.925 1.00 88.12 98 GLY A O 1
ATOM 764 N N . ALA A 1 99 ? -28.570 3.038 1.138 1.00 88.69 99 ALA A N 1
ATOM 765 C CA . ALA A 1 99 ? -28.210 2.041 0.124 1.00 88.69 99 ALA A CA 1
ATOM 766 C C . ALA A 1 99 ? -26.720 2.074 -0.278 1.00 88.69 99 ALA A C 1
ATOM 768 O O . ALA A 1 99 ? -26.262 1.189 -1.003 1.00 88.69 99 ALA A O 1
ATOM 769 N N . ASN A 1 100 ? -25.967 3.082 0.168 1.00 93.62 100 ASN A N 1
ATOM 770 C CA . ASN A 1 100 ? -24.559 3.257 -0.163 1.00 93.62 100 ASN A CA 1
ATOM 771 C C . ASN A 1 100 ? -23.671 2.499 0.827 1.00 93.62 100 ASN A C 1
ATOM 773 O O . ASN A 1 100 ? -23.939 2.457 2.028 1.00 93.62 100 ASN A O 1
ATOM 777 N N . ILE A 1 101 ? -22.588 1.912 0.312 1.00 95.12 101 ILE A N 1
ATOM 778 C CA . ILE A 1 101 ? -21.577 1.231 1.121 1.00 95.12 101 ILE A CA 1
ATOM 779 C C . ILE A 1 101 ? -20.202 1.783 0.762 1.00 95.12 101 ILE A C 1
ATOM 781 O O . ILE A 1 101 ? -19.720 1.579 -0.353 1.00 95.12 101 ILE A O 1
ATOM 785 N N . THR A 1 102 ? -19.548 2.417 1.730 1.00 96.56 102 THR A N 1
ATOM 786 C CA . THR A 1 102 ? -18.134 2.781 1.635 1.00 96.56 102 THR A CA 1
ATOM 787 C C . THR A 1 102 ? -17.294 1.587 2.074 1.00 96.56 102 THR A C 1
ATOM 789 O O . THR A 1 102 ? -17.428 1.085 3.191 1.00 96.56 102 THR A O 1
ATOM 792 N N . THR A 1 103 ? -16.448 1.089 1.175 1.00 96.56 103 THR A N 1
ATOM 793 C CA . THR A 1 103 ? -15.585 -0.074 1.418 1.00 96.56 103 THR A CA 1
ATOM 794 C C . THR A 1 103 ? -14.284 0.328 2.122 1.00 96.56 103 THR A C 1
ATOM 796 O O . THR A 1 103 ? -13.871 1.486 2.021 1.00 96.56 103 THR A O 1
ATOM 799 N N . PRO A 1 104 ? -13.551 -0.626 2.730 1.00 96.44 104 PRO A N 1
ATOM 800 C CA . PRO A 1 104 ? -12.217 -0.356 3.273 1.00 96.44 104 PRO A CA 1
ATOM 801 C C . PRO A 1 104 ? -11.235 0.234 2.249 1.00 96.44 104 PRO A C 1
ATOM 803 O O . PRO A 1 104 ? -10.390 1.049 2.595 1.00 96.44 104 PRO A O 1
ATOM 806 N N . SER A 1 105 ? -11.362 -0.117 0.965 1.00 93.88 105 SER A N 1
ATOM 807 C CA . SER A 1 105 ? -10.535 0.470 -0.096 1.00 93.88 105 SER A CA 1
ATOM 808 C C . SER A 1 105 ? -10.867 1.941 -0.383 1.00 93.88 105 SER A C 1
ATOM 810 O O . SER A 1 105 ? -9.973 2.694 -0.767 1.00 93.88 105 SER A O 1
ATOM 812 N N . ALA A 1 106 ? -12.128 2.348 -0.201 1.00 94.69 106 ALA A N 1
ATOM 813 C CA . ALA A 1 106 ? -12.591 3.723 -0.383 1.00 94.69 106 ALA A CA 1
ATOM 814 C C . ALA A 1 106 ? -12.342 4.598 0.859 1.00 94.69 106 ALA A C 1
ATOM 816 O O . ALA A 1 106 ? -12.088 5.791 0.718 1.00 94.69 106 ALA A O 1
ATOM 817 N N . ALA A 1 107 ? -12.350 4.004 2.058 1.00 95.19 107 ALA A N 1
ATOM 818 C CA . ALA A 1 107 ? -11.991 4.659 3.316 1.00 95.19 107 ALA A CA 1
ATOM 819 C C . ALA A 1 107 ? -10.930 3.845 4.089 1.00 95.19 107 ALA A C 1
ATOM 821 O O . ALA A 1 107 ? -11.255 3.176 5.074 1.00 95.19 107 ALA A O 1
ATOM 822 N N . PRO A 1 108 ? -9.651 3.901 3.666 1.00 97.06 108 PRO A N 1
ATOM 823 C CA . PRO A 1 108 ? -8.588 3.093 4.253 1.00 97.06 108 PRO A CA 1
ATOM 824 C C . PRO A 1 108 ? -8.331 3.386 5.728 1.00 97.06 108 PRO A C 1
ATOM 826 O O . PRO A 1 108 ? -8.605 4.485 6.231 1.00 97.06 108 PRO A O 1
ATOM 829 N N . THR A 1 109 ? -7.757 2.395 6.407 1.00 97.81 109 THR A N 1
ATOM 830 C CA . THR A 1 109 ? -7.233 2.542 7.764 1.00 97.81 109 THR A CA 1
ATOM 831 C C . THR A 1 109 ? -5.949 3.370 7.765 1.00 97.81 109 THR A C 1
ATOM 833 O O . THR A 1 109 ? -5.289 3.552 6.738 1.00 97.81 109 THR A O 1
ATOM 836 N N . VAL A 1 110 ? -5.572 3.869 8.941 1.00 97.94 110 VAL A N 1
ATOM 837 C CA . VAL A 1 110 ? -4.372 4.700 9.106 1.00 97.94 110 VAL A CA 1
ATOM 838 C C . VAL A 1 110 ? -3.081 3.985 8.670 1.00 97.94 110 VAL A C 1
ATOM 840 O O . VAL A 1 110 ? -2.172 4.616 8.140 1.00 97.94 110 VAL A O 1
ATOM 843 N N . GLU A 1 111 ? -3.017 2.661 8.814 1.00 96.81 111 GLU A N 1
ATOM 844 C CA . GLU A 1 111 ? -1.857 1.848 8.424 1.00 96.81 111 GLU A CA 1
ATOM 845 C C . GLU A 1 111 ? -1.649 1.833 6.906 1.00 96.81 111 GLU A C 1
ATOM 847 O O . GLU A 1 111 ? -0.517 1.932 6.437 1.00 96.81 111 GLU A O 1
ATOM 852 N N . ILE A 1 112 ? -2.738 1.801 6.132 1.00 97.50 112 ILE A N 1
ATOM 853 C CA . ILE A 1 112 ? -2.672 1.882 4.668 1.00 97.50 112 ILE A CA 1
ATOM 854 C C . ILE A 1 112 ? -2.125 3.242 4.228 1.00 97.50 112 ILE A C 1
ATOM 856 O O . ILE A 1 112 ? -1.321 3.318 3.301 1.00 97.50 112 ILE A O 1
ATOM 860 N N . TYR A 1 113 ? -2.513 4.330 4.898 1.00 98.38 113 TYR A N 1
ATOM 861 C CA . TYR A 1 113 ? -1.922 5.636 4.608 1.00 98.38 113 TYR A CA 1
ATOM 862 C C . TYR A 1 113 ? -0.435 5.680 4.967 1.00 98.38 113 TYR A C 1
ATOM 864 O O . TYR A 1 113 ? 0.331 6.301 4.232 1.00 98.38 113 TYR A O 1
ATOM 872 N N . ALA A 1 114 ? -0.016 5.036 6.062 1.00 98.38 114 ALA A N 1
ATOM 873 C CA . ALA A 1 114 ? 1.391 4.987 6.464 1.00 98.38 114 ALA A CA 1
ATOM 874 C C . ALA A 1 114 ? 2.242 4.242 5.420 1.00 98.38 114 ALA A C 1
ATOM 876 O O . ALA A 1 114 ? 3.288 4.748 5.007 1.00 98.38 114 ALA A O 1
ATOM 877 N N . ASP A 1 115 ? 1.754 3.100 4.926 1.00 98.06 115 ASP A N 1
ATOM 878 C CA . ASP A 1 115 ? 2.379 2.353 3.827 1.00 98.06 115 ASP A CA 1
ATOM 879 C C . ASP A 1 115 ? 2.475 3.190 2.544 1.00 98.06 115 ASP A C 1
ATOM 881 O O . ASP A 1 115 ? 3.548 3.292 1.944 1.00 98.06 115 ASP A O 1
ATOM 885 N N . ARG A 1 116 ? 1.388 3.870 2.155 1.00 98.38 116 ARG A N 1
ATOM 886 C CA . ARG A 1 116 ? 1.377 4.763 0.983 1.00 98.38 116 ARG A CA 1
ATOM 887 C C . ARG A 1 116 ? 2.363 5.914 1.132 1.00 98.38 116 ARG A C 1
ATOM 889 O O . ARG A 1 116 ? 3.094 6.208 0.190 1.00 98.38 116 ARG A O 1
ATOM 896 N N . PHE A 1 117 ? 2.414 6.551 2.299 1.00 98.62 117 PHE A N 1
ATOM 897 C CA . PHE A 1 117 ? 3.338 7.648 2.582 1.00 98.62 117 PHE A CA 1
ATOM 898 C C . PHE A 1 117 ? 4.799 7.215 2.387 1.00 98.62 117 PHE A C 1
ATOM 900 O O . PHE A 1 117 ? 5.554 7.868 1.660 1.00 98.62 117 PHE A O 1
ATOM 907 N N . VAL A 1 118 ? 5.184 6.069 2.955 1.00 98.62 118 VAL A N 1
ATOM 908 C CA . VAL A 1 118 ? 6.542 5.523 2.815 1.00 98.62 118 VAL A CA 1
ATOM 909 C C . VAL A 1 118 ? 6.822 5.053 1.387 1.00 98.62 118 VAL A C 1
ATOM 911 O O . VAL A 1 118 ? 7.889 5.340 0.840 1.00 98.62 118 VAL A O 1
ATOM 914 N N . SER A 1 119 ? 5.853 4.406 0.742 1.00 98.62 119 SER A N 1
ATOM 915 C CA . SER A 1 119 ? 5.948 3.974 -0.654 1.00 98.62 119 SER A CA 1
ATOM 916 C C . SER A 1 119 ? 6.161 5.151 -1.606 1.00 98.62 119 SER A C 1
ATOM 918 O O . SER A 1 119 ? 7.033 5.099 -2.473 1.00 98.62 119 SER A O 1
ATOM 920 N N . TYR A 1 120 ? 5.437 6.256 -1.418 1.00 98.75 120 TYR A N 1
ATOM 921 C CA . TYR A 1 120 ? 5.633 7.464 -2.214 1.00 98.75 120 TYR A CA 1
ATOM 922 C C . TYR A 1 120 ? 6.945 8.176 -1.910 1.00 98.75 120 TYR A C 1
ATOM 924 O O . TYR A 1 120 ? 7.596 8.659 -2.838 1.00 98.75 120 TYR A O 1
ATOM 932 N N . SER A 1 121 ? 7.378 8.182 -0.646 1.00 98.06 121 SER A N 1
ATOM 933 C CA . SER A 1 121 ? 8.713 8.652 -0.265 1.00 98.06 121 SER A CA 1
ATOM 934 C C . SER A 1 121 ? 9.814 7.903 -1.012 1.00 98.06 121 SER A C 1
ATOM 936 O O . SER A 1 121 ? 10.751 8.518 -1.527 1.00 98.06 121 SER A O 1
ATOM 938 N N . LEU A 1 122 ? 9.685 6.582 -1.121 1.00 97.81 122 LEU A N 1
ATOM 939 C CA . LEU A 1 122 ? 10.612 5.742 -1.866 1.00 97.81 122 LEU A CA 1
ATOM 940 C C . LEU A 1 122 ? 10.523 6.004 -3.379 1.00 97.81 122 LEU A C 1
ATOM 942 O O . LEU A 1 122 ? 11.555 6.124 -4.042 1.00 97.81 122 LEU A O 1
ATOM 946 N N . LEU A 1 123 ? 9.306 6.152 -3.914 1.00 97.69 123 LEU A N 1
ATOM 947 C CA . LEU A 1 123 ? 9.068 6.358 -5.341 1.00 97.69 123 LEU A CA 1
ATOM 948 C C . LEU A 1 123 ? 9.685 7.668 -5.860 1.00 97.69 123 LEU A C 1
ATOM 950 O O . LEU A 1 123 ? 10.308 7.669 -6.922 1.00 97.69 123 LEU A O 1
ATOM 954 N N . GLN A 1 124 ? 9.557 8.760 -5.094 1.00 96.19 124 GLN A N 1
ATOM 955 C CA . GLN A 1 124 ? 10.105 10.075 -5.458 1.00 96.19 124 GLN A CA 1
ATOM 956 C C . GLN A 1 124 ? 11.622 10.185 -5.282 1.00 96.19 124 GLN A C 1
ATOM 958 O O . GLN A 1 124 ? 12.259 10.963 -5.985 1.00 96.19 124 GLN A O 1
ATOM 963 N N . SER A 1 125 ? 12.197 9.445 -4.329 1.00 94.69 125 SER A N 1
ATOM 964 C CA . SER A 1 125 ? 13.624 9.523 -4.016 1.00 94.69 125 SER A CA 1
ATOM 965 C C . SER A 1 125 ? 14.370 8.369 -4.678 1.00 94.69 125 SER A C 1
ATOM 967 O O . SER A 1 125 ? 14.916 8.496 -5.770 1.00 94.69 125 SER A O 1
ATOM 969 N N . ARG A 1 126 ? 14.341 7.202 -4.042 1.00 96.38 126 ARG A N 1
ATOM 970 C CA . ARG A 1 126 ? 15.147 6.044 -4.404 1.00 96.38 126 ARG A CA 1
ATOM 971 C C . ARG A 1 126 ? 14.812 5.460 -5.771 1.00 96.38 126 ARG A C 1
ATOM 973 O O . ARG A 1 126 ? 15.702 4.946 -6.443 1.00 96.38 126 ARG A O 1
ATOM 980 N N . CYS A 1 127 ? 13.545 5.506 -6.169 1.00 98.12 127 CYS A N 1
ATOM 981 C CA . CYS A 1 127 ? 13.089 4.862 -7.397 1.00 98.12 127 CYS A CA 1
ATOM 982 C C . CYS A 1 127 ? 13.077 5.772 -8.612 1.00 98.12 127 CYS A C 1
ATOM 984 O O . CYS A 1 127 ? 12.969 5.265 -9.730 1.00 98.12 127 CYS A O 1
ATOM 986 N N . ALA A 1 128 ? 13.221 7.085 -8.428 1.00 98.00 128 ALA A N 1
ATOM 987 C CA . ALA A 1 128 ? 13.196 8.032 -9.531 1.00 98.00 128 ALA A CA 1
ATOM 988 C C . ALA A 1 128 ? 14.244 7.723 -10.622 1.00 98.00 128 ALA A C 1
ATOM 990 O O . ALA A 1 128 ? 13.861 7.718 -11.796 1.00 98.00 128 ALA A O 1
ATOM 991 N N . PRO A 1 129 ? 15.501 7.346 -10.296 1.00 97.50 129 PRO A N 1
ATOM 992 C CA . PRO A 1 129 ? 16.491 6.979 -11.311 1.00 97.50 129 PRO A CA 1
ATOM 993 C C . PRO A 1 129 ? 16.115 5.739 -12.131 1.00 97.50 129 PRO A C 1
ATOM 995 O O . PRO A 1 129 ? 16.467 5.645 -13.304 1.00 97.50 129 PRO A O 1
ATOM 998 N N . PHE A 1 130 ? 15.396 4.783 -11.534 1.00 98.00 130 PHE A N 1
ATOM 999 C CA . PHE A 1 130 ? 14.961 3.563 -12.218 1.00 98.00 130 PHE A CA 1
ATOM 1000 C C . PHE A 1 130 ? 13.706 3.806 -13.052 1.00 98.00 130 PHE A C 1
ATOM 1002 O O . PHE A 1 130 ? 13.648 3.444 -14.227 1.00 98.00 130 PHE A O 1
ATOM 1009 N N . LEU A 1 131 ? 12.695 4.407 -12.432 1.00 98.38 131 LEU A N 1
ATOM 1010 C CA . LEU A 1 131 ? 11.323 4.381 -12.918 1.00 98.38 131 LEU A CA 1
ATOM 1011 C C . LEU A 1 131 ? 10.887 5.680 -13.580 1.00 98.38 131 LEU A C 1
ATOM 1013 O O . LEU A 1 131 ? 9.886 5.660 -14.286 1.00 98.38 131 LEU A O 1
ATOM 1017 N N . GLN A 1 132 ? 11.611 6.783 -13.368 1.00 97.62 132 GLN A N 1
ATOM 1018 C CA . GLN A 1 132 ? 11.339 8.101 -13.950 1.00 97.62 132 GLN A CA 1
ATOM 1019 C C . GLN A 1 132 ? 9.874 8.586 -13.775 1.00 97.62 132 GLN A C 1
ATOM 1021 O O . GLN A 1 132 ? 9.281 9.088 -14.733 1.00 97.62 132 GLN A O 1
ATOM 1026 N N . PRO A 1 133 ? 9.222 8.410 -12.612 1.00 98.12 133 PRO A N 1
ATOM 1027 C CA . PRO A 1 133 ? 7.820 8.787 -12.450 1.00 98.12 133 PRO A CA 1
ATOM 1028 C C . PRO A 1 133 ? 7.620 10.303 -12.627 1.00 98.12 133 PRO A C 1
ATOM 1030 O O . PRO A 1 133 ? 8.554 11.089 -12.467 1.00 98.12 133 PRO A O 1
ATOM 1033 N N . ASP A 1 134 ? 6.391 10.727 -12.916 1.00 98.38 134 ASP A N 1
ATOM 1034 C CA . ASP A 1 134 ? 5.986 12.123 -12.760 1.00 98.38 134 ASP A CA 1
ATOM 1035 C C . ASP A 1 134 ? 6.086 12.514 -11.278 1.00 98.38 134 ASP A C 1
ATOM 1037 O O . ASP A 1 134 ? 5.223 12.192 -10.458 1.00 98.38 134 ASP A O 1
ATOM 1041 N N . LEU A 1 135 ? 7.167 13.215 -10.933 1.00 97.81 135 LEU A N 1
ATOM 1042 C CA . LEU A 1 135 ? 7.451 13.632 -9.561 1.00 97.81 135 LEU A CA 1
ATOM 1043 C C . LEU A 1 135 ? 6.423 14.628 -9.017 1.00 97.81 135 LEU A C 1
ATOM 1045 O O . LEU A 1 135 ? 6.245 14.701 -7.804 1.00 97.81 135 LEU A O 1
ATOM 1049 N N . THR A 1 136 ? 5.718 15.369 -9.876 1.00 98.25 136 THR A N 1
ATOM 1050 C CA . THR A 1 136 ? 4.654 16.279 -9.428 1.00 98.25 136 THR A CA 1
ATOM 1051 C C . THR A 1 136 ? 3.441 15.483 -8.961 1.00 98.25 136 THR A C 1
ATOM 1053 O O . THR A 1 136 ? 2.889 15.769 -7.896 1.00 98.25 136 THR A O 1
ATOM 1056 N N . ALA A 1 137 ? 3.054 14.459 -9.724 1.00 98.19 137 ALA A N 1
ATOM 1057 C CA . ALA A 1 137 ? 1.981 13.546 -9.344 1.00 98.19 137 ALA A CA 1
ATOM 1058 C C . ALA A 1 137 ? 2.329 12.770 -8.064 1.00 98.19 137 ALA A C 1
ATOM 1060 O O . ALA A 1 137 ? 1.555 12.770 -7.107 1.00 98.19 137 ALA A O 1
ATOM 1061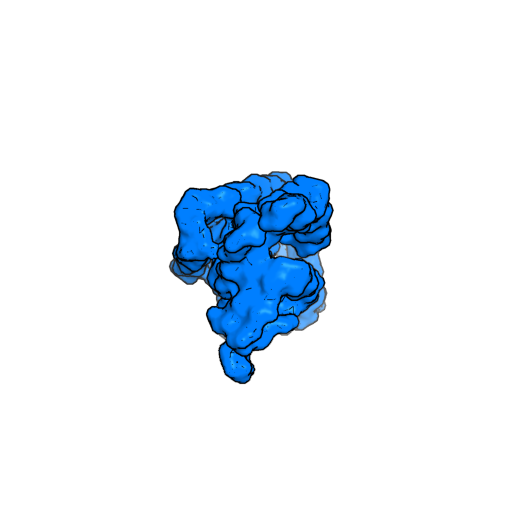 N N . VAL A 1 138 ? 3.537 12.195 -8.000 1.00 98.44 138 VAL A N 1
ATOM 1062 C CA . VAL A 1 138 ? 4.002 11.448 -6.819 1.00 98.44 138 VAL A CA 1
ATOM 1063 C C . VAL A 1 138 ? 4.054 12.340 -5.577 1.00 98.44 138 VAL A C 1
ATOM 1065 O O . VAL A 1 138 ? 3.585 11.927 -4.519 1.00 98.44 138 VAL A O 1
ATOM 1068 N N . LYS A 1 139 ? 4.555 13.578 -5.690 1.00 98.31 139 LYS A N 1
ATOM 1069 C CA . LYS A 1 139 ? 4.592 14.525 -4.566 1.00 98.31 139 LYS A CA 1
ATOM 1070 C C . LYS A 1 139 ? 3.190 14.860 -4.050 1.00 98.31 139 LYS A C 1
ATOM 1072 O O . LYS A 1 139 ? 2.974 14.868 -2.842 1.00 98.31 139 LYS A O 1
ATOM 1077 N N . ARG A 1 140 ? 2.225 15.089 -4.946 1.00 98.44 140 ARG A N 1
ATOM 1078 C CA . ARG A 1 140 ? 0.829 15.338 -4.556 1.00 98.44 140 ARG A CA 1
ATOM 1079 C C . ARG A 1 140 ? 0.239 14.143 -3.806 1.00 98.44 140 ARG A C 1
ATOM 1081 O O . ARG A 1 140 ? -0.394 14.324 -2.770 1.00 98.44 140 ARG A O 1
ATOM 1088 N N . ALA A 1 141 ? 0.460 12.931 -4.311 1.00 98.31 141 ALA A N 1
ATOM 1089 C CA . ALA A 1 141 ? -0.037 11.714 -3.678 1.00 98.31 141 ALA A CA 1
ATOM 1090 C C . ALA A 1 141 ? 0.630 11.456 -2.311 1.00 98.31 141 ALA A C 1
ATOM 1092 O O . ALA A 1 141 ? -0.041 11.068 -1.355 1.00 98.31 141 ALA A O 1
ATOM 1093 N N . HIS A 1 142 ? 1.925 11.759 -2.191 1.00 98.56 142 HIS A N 1
ATOM 1094 C CA . HIS A 1 142 ? 2.674 11.732 -0.936 1.00 98.56 142 HIS A CA 1
ATOM 1095 C C . HIS A 1 142 ? 2.087 12.687 0.118 1.00 98.56 142 HIS A C 1
ATOM 1097 O O . HIS A 1 142 ? 1.832 12.281 1.253 1.00 98.56 142 HIS A O 1
ATOM 1103 N N . GLU A 1 143 ? 1.838 13.944 -0.260 1.00 98.50 143 GLU A N 1
ATOM 1104 C CA . GLU A 1 143 ? 1.245 14.960 0.620 1.00 98.50 143 GLU A CA 1
ATOM 1105 C C . GLU A 1 143 ? -0.185 14.590 1.039 1.00 98.50 143 GLU A C 1
ATOM 1107 O O . GLU A 1 143 ? -0.541 14.744 2.207 1.00 98.50 143 GLU A O 1
ATOM 1112 N N . ALA A 1 144 ? -0.985 14.034 0.124 1.00 98.25 144 ALA A N 1
ATOM 1113 C CA . ALA A 1 144 ? -2.333 13.558 0.425 1.00 98.25 144 ALA A CA 1
ATOM 1114 C C . ALA A 1 144 ? -2.329 12.381 1.417 1.00 98.25 144 ALA A C 1
ATOM 1116 O O . ALA A 1 144 ? -3.104 12.382 2.374 1.00 98.25 144 ALA A O 1
ATOM 1117 N N . ALA A 1 145 ? -1.433 11.403 1.231 1.00 98.25 145 ALA A N 1
ATOM 1118 C 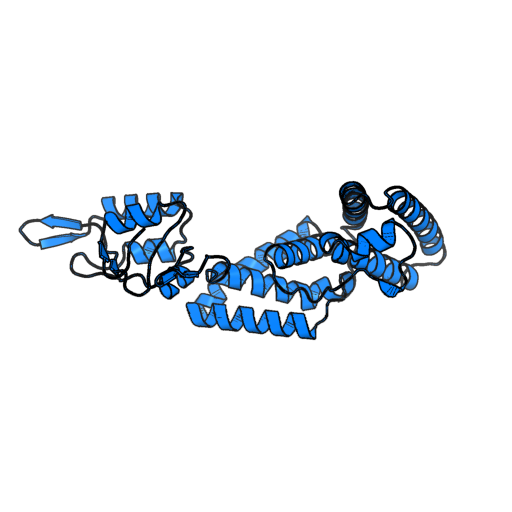CA . ALA A 1 145 ? -1.293 10.277 2.156 1.00 98.25 145 ALA A CA 1
ATOM 1119 C C . ALA A 1 145 ? -0.895 10.744 3.565 1.00 98.25 145 ALA A C 1
ATOM 1121 O O . ALA A 1 145 ? -1.462 10.272 4.551 1.00 98.25 145 ALA A O 1
ATOM 1122 N N . PHE A 1 146 ? 0.025 11.712 3.658 1.00 98.44 146 PHE A N 1
ATOM 1123 C CA . PHE A 1 146 ? 0.392 12.335 4.929 1.00 98.44 146 PHE A CA 1
ATOM 1124 C C . PHE A 1 146 ? -0.797 13.049 5.578 1.00 98.44 146 PHE A C 1
ATOM 1126 O O . PHE A 1 146 ? -1.068 12.831 6.756 1.00 98.44 146 PHE A O 1
ATOM 1133 N N . ALA A 1 147 ? -1.510 13.892 4.826 1.00 98.44 147 ALA A N 1
ATOM 1134 C CA . ALA A 1 147 ? -2.613 14.690 5.353 1.00 98.44 147 ALA A CA 1
ATOM 1135 C C . ALA A 1 147 ? -3.743 13.818 5.921 1.00 98.44 147 ALA A C 1
ATOM 1137 O O . ALA A 1 147 ? -4.193 14.058 7.043 1.00 98.44 147 ALA A O 1
ATOM 1138 N N . GLU A 1 148 ? -4.164 12.782 5.189 1.00 97.88 148 GLU A N 1
ATOM 1139 C CA . GLU A 1 148 ? -5.222 11.865 5.631 1.00 97.88 148 GLU A CA 1
ATOM 1140 C C . GLU A 1 148 ? -4.792 11.019 6.835 1.00 97.88 148 GLU A C 1
ATOM 1142 O O . GLU A 1 148 ? -5.523 10.927 7.823 1.00 97.88 148 GLU A O 1
ATOM 1147 N N . GLY A 1 149 ? -3.584 10.451 6.802 1.00 97.81 149 GLY A N 1
ATOM 1148 C CA . GLY A 1 149 ? -3.051 9.681 7.924 1.00 97.81 149 GLY A CA 1
ATOM 1149 C C . GLY A 1 149 ? -2.920 10.520 9.197 1.00 97.81 149 GLY A C 1
ATOM 1150 O O . GLY A 1 149 ? -3.410 10.135 10.260 1.00 97.81 149 GLY A O 1
ATOM 1151 N N . ASN A 1 150 ? -2.348 11.720 9.076 1.00 97.94 150 ASN A N 1
ATOM 1152 C CA . ASN A 1 150 ? -2.194 12.662 10.180 1.00 97.94 150 ASN A CA 1
ATOM 1153 C C . ASN A 1 150 ? -3.543 13.130 10.747 1.00 97.94 150 ASN A C 1
ATOM 1155 O O . ASN A 1 150 ? -3.681 13.277 11.958 1.00 97.94 150 ASN A O 1
ATOM 1159 N N . LYS A 1 151 ? -4.556 13.333 9.896 1.00 97.94 151 LYS A N 1
ATOM 1160 C CA . LYS A 1 151 ? -5.914 13.694 10.327 1.00 97.94 151 LYS A CA 1
ATOM 1161 C C . LYS A 1 151 ? -6.555 12.610 11.203 1.00 97.94 151 LYS A C 1
ATOM 1163 O O . LYS A 1 151 ? -7.267 12.951 12.142 1.00 97.94 151 LYS A O 1
ATOM 1168 N N . LEU A 1 152 ? -6.303 11.328 10.923 1.00 97.19 152 LEU A N 1
ATOM 1169 C CA . LEU A 1 152 ? -6.908 10.213 11.662 1.00 97.19 152 LEU A CA 1
ATOM 1170 C C . LEU A 1 152 ? -6.360 10.046 13.085 1.00 97.19 152 LEU A C 1
ATOM 1172 O O . LEU A 1 152 ? -7.108 9.655 13.983 1.00 97.19 152 LEU A O 1
ATOM 1176 N N . VAL A 1 153 ? -5.064 10.291 13.302 1.00 96.94 153 VAL A N 1
ATOM 1177 C CA . VAL A 1 153 ? -4.400 9.946 14.578 1.00 96.94 153 VAL A CA 1
ATOM 1178 C C . VAL A 1 153 ? -3.627 11.087 15.244 1.00 96.94 153 VAL A C 1
ATOM 1180 O O . VAL A 1 153 ? -3.269 10.954 16.415 1.00 96.94 153 VAL A O 1
ATOM 1183 N N . GLY A 1 154 ? -3.410 12.206 14.550 1.00 97.31 154 GLY A N 1
ATOM 1184 C CA . GLY A 1 154 ? -2.554 13.311 14.991 1.00 97.31 154 GLY A CA 1
ATOM 1185 C C . GLY A 1 154 ? -1.060 13.050 14.764 1.00 97.31 154 GLY A C 1
ATOM 1186 O O . GLY A 1 154 ? -0.642 11.912 14.556 1.00 97.31 154 GLY A O 1
ATOM 1187 N N . SER A 1 155 ? -0.249 14.111 14.829 1.00 95.31 155 SER A N 1
ATOM 1188 C CA . SER A 1 155 ? 1.164 14.101 14.416 1.00 95.31 155 SER A CA 1
ATOM 1189 C C . SER A 1 155 ? 2.031 13.072 15.136 1.00 95.31 155 SER A C 1
ATOM 1191 O O . SER A 1 155 ? 2.770 12.341 14.482 1.00 95.31 155 SER A O 1
ATOM 1193 N N . ASP A 1 156 ? 1.925 12.976 16.461 1.00 96.06 156 ASP A N 1
ATOM 1194 C CA . ASP A 1 156 ? 2.809 12.108 17.249 1.00 96.06 156 ASP A CA 1
ATOM 1195 C C . ASP A 1 156 ? 2.568 10.629 16.920 1.00 96.06 156 ASP A C 1
ATOM 1197 O O . ASP A 1 156 ? 3.479 9.910 16.511 1.00 96.06 156 ASP A O 1
ATOM 1201 N N . LYS A 1 157 ? 1.303 10.196 16.980 1.00 95.62 157 LYS A N 1
ATOM 1202 C CA . LYS A 1 157 ? 0.905 8.822 16.634 1.00 95.62 157 LYS A CA 1
ATOM 1203 C C . LYS A 1 157 ? 1.127 8.511 15.161 1.00 95.62 157 LYS A C 1
ATOM 1205 O O . LYS A 1 157 ? 1.395 7.369 14.802 1.00 95.62 157 LYS A O 1
ATOM 1210 N N . TRP A 1 158 ? 1.006 9.514 14.296 1.00 97.75 158 TRP A N 1
ATOM 1211 C CA . TRP A 1 158 ? 1.298 9.351 12.882 1.00 97.75 158 TRP A CA 1
ATOM 1212 C C . TRP A 1 158 ? 2.769 8.989 12.657 1.00 97.75 158 TRP A C 1
ATOM 1214 O O . TRP A 1 158 ? 3.053 8.036 11.933 1.00 97.75 158 TRP A O 1
ATOM 1224 N N . ILE A 1 159 ? 3.699 9.675 13.330 1.00 97.31 159 ILE A N 1
ATOM 1225 C CA . ILE A 1 159 ? 5.137 9.368 13.273 1.00 97.31 159 ILE A CA 1
ATOM 1226 C C . ILE A 1 159 ? 5.423 7.950 13.776 1.00 97.31 159 ILE A C 1
ATOM 1228 O O . ILE A 1 159 ? 6.174 7.215 13.129 1.00 97.31 159 ILE A O 1
ATOM 1232 N N . GLU A 1 160 ? 4.795 7.536 14.877 1.00 95.62 160 GLU A N 1
ATOM 1233 C CA . GLU A 1 160 ? 4.934 6.178 15.426 1.00 95.62 160 GLU A CA 1
ATOM 1234 C C . GLU A 1 160 ? 4.506 5.084 14.433 1.00 95.62 160 GLU A C 1
ATOM 1236 O O . GLU A 1 160 ? 5.075 3.992 14.442 1.00 95.62 160 GLU A O 1
ATOM 1241 N N . LEU A 1 161 ? 3.537 5.368 13.554 1.00 95.81 161 LEU A N 1
ATOM 1242 C CA . LEU A 1 161 ? 3.030 4.408 12.572 1.00 95.81 161 LEU A CA 1
ATOM 1243 C C . LEU A 1 161 ? 3.970 4.190 11.389 1.00 95.81 161 LEU A C 1
ATOM 1245 O O . LEU A 1 161 ? 4.239 3.044 11.031 1.00 95.81 161 LEU A O 1
ATOM 1249 N N . TRP A 1 162 ? 4.445 5.262 10.748 1.00 97.38 162 TRP A N 1
ATOM 1250 C CA . TRP A 1 162 ? 5.239 5.119 9.524 1.00 97.38 162 TRP A CA 1
ATOM 1251 C C . TRP A 1 162 ? 6.734 4.924 9.792 1.00 97.38 162 TRP A C 1
ATOM 1253 O O . TRP A 1 162 ? 7.422 4.346 8.951 1.00 97.38 162 TRP A O 1
ATOM 1263 N N . THR A 1 163 ? 7.260 5.344 10.949 1.00 97.25 163 THR A N 1
ATOM 1264 C CA . THR A 1 163 ? 8.701 5.221 11.250 1.00 97.25 163 THR A CA 1
ATOM 1265 C C . THR A 1 163 ? 9.203 3.770 11.177 1.00 97.25 163 THR A C 1
ATOM 1267 O O . THR A 1 163 ? 10.192 3.534 10.478 1.00 97.25 163 THR A O 1
ATOM 1270 N N . PRO A 1 164 ? 8.532 2.765 11.781 1.00 96.75 164 PRO A N 1
ATOM 1271 C CA . PRO A 1 164 ? 8.969 1.367 11.691 1.00 96.75 164 PRO A CA 1
ATOM 1272 C C . PRO A 1 164 ? 8.957 0.803 10.263 1.00 96.75 164 PRO A C 1
ATOM 1274 O O . PRO A 1 164 ? 9.695 -0.135 9.956 1.00 96.75 164 PRO A O 1
ATOM 1277 N N . LEU A 1 165 ? 8.146 1.370 9.364 1.00 97.50 165 LEU A N 1
ATOM 1278 C CA . LEU A 1 165 ? 8.114 0.956 7.961 1.00 97.50 165 LEU A CA 1
ATOM 1279 C C . LEU A 1 165 ? 9.414 1.335 7.234 1.00 97.50 165 LEU A C 1
ATOM 1281 O O . LEU A 1 165 ? 9.822 0.631 6.311 1.00 97.50 165 LEU A O 1
ATOM 1285 N N . LEU A 1 166 ? 10.130 2.377 7.677 1.00 96.88 166 LEU A N 1
ATOM 1286 C CA . LEU A 1 166 ? 11.445 2.714 7.120 1.00 96.88 166 LEU A CA 1
ATOM 1287 C C . LEU A 1 166 ? 12.490 1.624 7.389 1.00 96.88 166 LEU A C 1
ATOM 1289 O O . LEU A 1 166 ? 13.323 1.351 6.522 1.00 96.88 166 LEU A O 1
ATOM 1293 N N . ASP A 1 167 ? 12.428 0.954 8.541 1.00 96.38 167 ASP A N 1
ATOM 1294 C CA . ASP A 1 167 ? 13.311 -0.179 8.839 1.00 96.38 167 ASP A CA 1
ATOM 1295 C C . ASP A 1 167 ? 12.993 -1.387 7.952 1.00 96.38 167 ASP A C 1
ATOM 1297 O O . ASP A 1 167 ? 13.904 -2.082 7.487 1.00 96.38 167 ASP A O 1
ATOM 1301 N N . GLN A 1 168 ? 11.711 -1.610 7.645 1.00 95.06 168 GLN A N 1
ATOM 1302 C CA . GLN A 1 168 ? 11.292 -2.636 6.688 1.00 95.06 168 GLN A CA 1
ATOM 1303 C C . GLN A 1 168 ? 11.812 -2.323 5.281 1.00 95.06 168 GLN A C 1
ATOM 1305 O O . GLN A 1 168 ? 12.394 -3.201 4.640 1.00 95.06 168 GLN A O 1
ATOM 1310 N N . VAL A 1 169 ? 11.697 -1.066 4.836 1.00 96.44 169 VAL A N 1
ATOM 1311 C CA . VAL A 1 169 ? 12.263 -0.600 3.561 1.00 96.44 169 VAL A CA 1
ATOM 1312 C C . VAL A 1 169 ? 13.775 -0.800 3.539 1.00 96.44 169 VAL A C 1
ATOM 1314 O O . VAL A 1 169 ? 14.295 -1.398 2.601 1.00 96.44 169 VAL A O 1
ATOM 1317 N N . LYS A 1 170 ? 14.495 -0.381 4.585 1.00 96.31 170 LYS A N 1
ATOM 1318 C CA . LYS A 1 170 ? 15.950 -0.563 4.694 1.00 96.31 170 LYS A CA 1
ATOM 1319 C C . LYS A 1 170 ? 16.347 -2.039 4.625 1.00 96.31 170 LYS A C 1
ATOM 1321 O O . LYS A 1 170 ? 17.276 -2.400 3.905 1.00 96.31 170 LYS A O 1
ATOM 1326 N N . SER A 1 171 ? 15.629 -2.905 5.338 1.00 96.81 171 SER A N 1
ATOM 1327 C CA . SER A 1 171 ? 15.822 -4.359 5.290 1.00 96.81 171 SER A CA 1
ATOM 1328 C C . SER A 1 171 ? 15.578 -4.915 3.884 1.00 96.81 171 SER A C 1
ATOM 1330 O O . SER A 1 171 ? 16.379 -5.709 3.385 1.00 96.81 171 SER A O 1
ATOM 1332 N N . GLY A 1 172 ? 14.519 -4.456 3.212 1.00 95.44 172 GLY A N 1
ATOM 1333 C CA . GLY A 1 172 ? 14.199 -4.808 1.831 1.00 95.44 172 GLY A CA 1
ATOM 1334 C C . GLY A 1 172 ? 15.288 -4.383 0.848 1.00 95.44 172 GLY A C 1
ATOM 1335 O O . GLY A 1 172 ? 15.761 -5.211 0.070 1.00 95.44 172 GLY A O 1
ATOM 1336 N N . LEU A 1 173 ? 15.748 -3.132 0.935 1.00 95.19 173 LEU A N 1
ATOM 1337 C CA . LEU A 1 173 ? 16.837 -2.594 0.115 1.00 95.19 173 LEU A CA 1
ATOM 1338 C C . LEU A 1 173 ? 18.118 -3.418 0.283 1.00 95.19 173 LEU A C 1
ATOM 1340 O O . LEU A 1 173 ? 18.740 -3.778 -0.712 1.00 95.19 173 LEU A O 1
ATOM 1344 N N . ASN A 1 174 ? 18.466 -3.794 1.517 1.00 95.44 174 ASN A N 1
ATOM 1345 C CA . ASN A 1 174 ? 19.648 -4.613 1.796 1.00 95.44 174 ASN A CA 1
ATOM 1346 C C . ASN A 1 174 ? 19.528 -6.050 1.264 1.00 95.44 174 ASN A C 1
ATOM 1348 O O . ASN A 1 174 ? 20.517 -6.624 0.816 1.00 95.44 174 ASN A O 1
ATOM 1352 N N . LYS A 1 175 ? 18.337 -6.656 1.337 1.00 95.81 175 LYS A N 1
ATOM 1353 C CA . LYS A 1 175 ? 18.127 -8.063 0.953 1.00 95.81 175 LYS A CA 1
ATOM 1354 C C . LYS A 1 175 ? 17.894 -8.255 -0.544 1.00 95.81 175 LYS A C 1
ATOM 1356 O O . LYS A 1 175 ? 18.378 -9.232 -1.111 1.00 95.81 175 LYS A O 1
ATOM 1361 N N . LYS A 1 176 ? 17.110 -7.372 -1.167 1.00 95.81 176 LYS A N 1
ATOM 1362 C CA . LYS A 1 176 ? 16.652 -7.506 -2.560 1.00 95.81 176 LYS A CA 1
ATOM 1363 C C . LYS A 1 176 ? 17.339 -6.541 -3.526 1.00 95.81 176 LYS A C 1
ATOM 1365 O O . LYS A 1 176 ? 17.374 -6.831 -4.718 1.00 95.81 176 LYS A O 1
ATOM 1370 N N . GLY A 1 177 ? 17.889 -5.432 -3.032 1.00 96.56 177 GLY A N 1
ATOM 1371 C CA . GLY A 1 177 ? 18.398 -4.339 -3.859 1.00 96.56 177 GLY A CA 1
ATOM 1372 C C . GLY A 1 177 ? 17.304 -3.348 -4.265 1.00 96.56 177 GLY A C 1
ATOM 1373 O O . GLY A 1 177 ? 16.114 -3.671 -4.299 1.00 96.56 177 GLY A O 1
ATOM 1374 N N . ALA A 1 178 ? 17.711 -2.116 -4.577 1.00 97.06 178 ALA A N 1
ATOM 1375 C CA . ALA A 1 178 ? 16.782 -1.024 -4.867 1.00 97.06 178 ALA A CA 1
ATOM 1376 C C . ALA A 1 178 ? 15.932 -1.250 -6.114 1.00 97.06 178 ALA A C 1
ATOM 1378 O O . ALA A 1 178 ? 14.758 -0.901 -6.105 1.00 97.06 178 ALA A O 1
ATOM 1379 N N . LEU A 1 179 ? 16.493 -1.884 -7.146 1.00 97.75 179 LEU A N 1
ATOM 1380 C CA . LEU A 1 179 ? 15.770 -2.198 -8.374 1.00 97.75 179 LEU A CA 1
ATOM 1381 C C . LEU A 1 179 ? 14.471 -2.967 -8.098 1.00 97.75 179 LEU A C 1
ATOM 1383 O O . LEU A 1 179 ? 13.394 -2.543 -8.514 1.00 97.75 179 LEU A O 1
ATOM 1387 N N . LEU A 1 180 ? 14.577 -4.089 -7.381 1.00 98.06 180 LEU A N 1
ATOM 1388 C CA . LEU A 1 180 ? 13.429 -4.951 -7.108 1.00 98.06 180 LEU A CA 1
ATOM 1389 C C . LEU A 1 180 ? 12.453 -4.284 -6.142 1.00 98.06 180 LEU A C 1
ATOM 1391 O O . LEU A 1 180 ? 11.253 -4.315 -6.389 1.00 98.06 180 LEU A O 1
ATOM 1395 N N . ILE A 1 181 ? 12.964 -3.618 -5.103 1.00 98.00 181 ILE A N 1
ATOM 1396 C CA . ILE A 1 181 ? 12.126 -2.864 -4.164 1.00 98.00 181 ILE A CA 1
ATOM 1397 C C . ILE A 1 181 ? 11.311 -1.793 -4.892 1.00 98.00 181 ILE A C 1
ATOM 1399 O O . ILE A 1 181 ? 10.116 -1.679 -4.658 1.00 98.00 181 ILE A O 1
ATOM 1403 N N . CYS A 1 182 ? 11.904 -1.071 -5.840 1.00 98.38 182 CYS A N 1
ATOM 1404 C CA . CYS A 1 182 ? 11.192 -0.055 -6.605 1.00 98.38 182 CYS A CA 1
ATOM 1405 C C . CYS A 1 182 ? 10.085 -0.620 -7.498 1.00 98.38 182 CYS A C 1
ATOM 1407 O O . CYS A 1 182 ? 9.008 -0.031 -7.575 1.00 98.38 182 CYS A O 1
ATOM 1409 N N . ILE A 1 183 ? 10.322 -1.763 -8.145 1.00 98.31 183 ILE A N 1
ATOM 1410 C CA . ILE A 1 183 ? 9.300 -2.443 -8.953 1.00 98.31 183 ILE A CA 1
ATOM 1411 C C . ILE A 1 183 ? 8.164 -2.960 -8.061 1.00 98.31 183 ILE A C 1
ATOM 1413 O O . ILE A 1 183 ? 6.998 -2.789 -8.402 1.00 98.31 183 ILE A O 1
ATOM 1417 N N . GLU A 1 184 ? 8.490 -3.551 -6.910 1.00 97.94 184 GLU A N 1
ATOM 1418 C CA . GLU A 1 184 ? 7.504 -4.047 -5.942 1.00 97.94 184 GLU A CA 1
ATOM 1419 C C . GLU A 1 184 ? 6.658 -2.907 -5.351 1.00 97.94 184 GLU A C 1
ATOM 1421 O O . GLU A 1 184 ? 5.437 -3.030 -5.265 1.00 97.94 184 GLU A O 1
ATOM 1426 N N . THR A 1 185 ? 7.281 -1.779 -4.996 1.00 98.38 185 THR A N 1
ATOM 1427 C CA . THR A 1 185 ? 6.586 -0.586 -4.488 1.00 98.38 185 THR A CA 1
ATOM 1428 C C . THR A 1 185 ? 5.621 -0.016 -5.520 1.00 98.38 185 THR A C 1
ATOM 1430 O O . THR A 1 185 ? 4.473 0.286 -5.196 1.00 98.38 185 THR A O 1
ATOM 1433 N N . GLU A 1 186 ? 6.058 0.108 -6.772 1.00 98.56 186 GLU A N 1
ATOM 1434 C CA . GLU A 1 186 ? 5.205 0.593 -7.854 1.00 98.56 186 GLU A CA 1
ATOM 1435 C C . GLU A 1 186 ? 4.021 -0.344 -8.109 1.00 98.56 186 GLU A C 1
ATOM 1437 O O . GLU A 1 186 ? 2.879 0.117 -8.171 1.00 98.56 186 GLU A O 1
ATOM 1442 N N . ALA A 1 187 ? 4.277 -1.654 -8.167 1.00 98.12 187 ALA A N 1
ATOM 1443 C CA . ALA A 1 187 ? 3.243 -2.662 -8.360 1.00 98.12 187 ALA A CA 1
ATOM 1444 C C . ALA A 1 187 ? 2.229 -2.680 -7.203 1.00 98.12 187 ALA A C 1
ATOM 1446 O O . ALA A 1 187 ? 1.029 -2.804 -7.452 1.00 98.12 187 ALA A O 1
ATOM 1447 N N . SER A 1 188 ? 2.686 -2.512 -5.955 1.00 97.25 188 SER A N 1
ATOM 1448 C CA . SER A 1 188 ? 1.815 -2.409 -4.776 1.00 97.25 188 SER A CA 1
ATOM 1449 C C . SER A 1 188 ? 0.886 -1.197 -4.870 1.00 97.25 188 SER A C 1
ATOM 1451 O O . SER A 1 188 ? -0.335 -1.348 -4.795 1.00 97.25 188 SER A O 1
ATOM 1453 N N . LEU A 1 189 ? 1.439 -0.002 -5.116 1.00 98.25 189 LEU A N 1
ATOM 1454 C CA . LEU A 1 189 ? 0.648 1.223 -5.266 1.00 98.25 189 LEU A CA 1
ATOM 1455 C C . LEU A 1 189 ? -0.372 1.090 -6.405 1.00 98.25 189 LEU A C 1
ATOM 1457 O O . LEU A 1 189 ? -1.557 1.373 -6.220 1.00 98.25 189 LEU A O 1
ATOM 1461 N N . ARG A 1 190 ? 0.057 0.584 -7.566 1.00 97.38 190 ARG A N 1
ATOM 1462 C CA . ARG A 1 190 ? -0.818 0.376 -8.724 1.00 97.38 190 ARG A CA 1
ATOM 1463 C C . ARG A 1 190 ? -1.930 -0.635 -8.442 1.00 97.38 190 ARG A C 1
ATOM 1465 O O . ARG A 1 190 ? -3.076 -0.387 -8.810 1.00 97.38 190 ARG A O 1
ATOM 1472 N N . GLY A 1 191 ? -1.617 -1.747 -7.776 1.00 95.69 191 GLY A N 1
ATOM 1473 C CA . GLY A 1 191 ? -2.596 -2.766 -7.381 1.00 95.69 191 GLY A CA 1
ATOM 1474 C C . GLY A 1 191 ? -3.653 -2.239 -6.407 1.00 95.69 191 GLY A C 1
ATOM 1475 O O . GLY A 1 191 ? -4.799 -2.676 -6.440 1.00 95.69 191 GLY A O 1
ATOM 1476 N N . GLN A 1 192 ? -3.296 -1.236 -5.602 1.00 94.06 192 GLN A N 1
ATOM 1477 C CA . GLN A 1 192 ? -4.212 -0.492 -4.733 1.00 94.06 192 GLN A CA 1
ATOM 1478 C C . GLN A 1 192 ? -4.979 0.632 -5.467 1.00 94.06 192 GLN A C 1
ATOM 1480 O O . GLN A 1 192 ? -5.626 1.464 -4.822 1.00 94.06 192 GLN A O 1
ATOM 1485 N N . GLY A 1 193 ? -4.883 0.710 -6.800 1.00 95.31 193 GLY A N 1
ATOM 1486 C CA . GLY A 1 193 ? -5.506 1.761 -7.608 1.00 95.31 193 GLY A CA 1
ATOM 1487 C C . GLY A 1 193 ? -4.927 3.155 -7.360 1.00 95.31 193 GLY A C 1
ATOM 1488 O O . GLY A 1 193 ? -5.598 4.148 -7.630 1.00 95.31 193 GLY A O 1
ATOM 1489 N N . GLN A 1 194 ? -3.719 3.243 -6.800 1.00 96.75 194 GLN A N 1
ATOM 1490 C CA . GLN A 1 194 ? -3.072 4.513 -6.498 1.00 96.75 194 GLN A CA 1
ATOM 1491 C C . GLN A 1 194 ? -2.297 5.045 -7.710 1.00 96.75 194 GLN A C 1
ATOM 1493 O O . GLN A 1 194 ? -1.772 4.287 -8.529 1.00 96.75 194 GLN A O 1
ATOM 1498 N N . GLU A 1 195 ? -2.205 6.369 -7.820 1.00 95.56 195 GLU A N 1
ATOM 1499 C CA . GLU A 1 195 ? -1.403 7.026 -8.851 1.00 95.56 195 GLU A CA 1
ATOM 1500 C C . GLU A 1 195 ? 0.090 6.802 -8.580 1.00 95.56 195 GLU A C 1
ATOM 1502 O O . GLU A 1 195 ? 0.548 7.059 -7.472 1.00 95.56 195 GLU A O 1
ATOM 1507 N N . THR A 1 196 ? 0.858 6.345 -9.574 1.00 97.75 196 THR A N 1
ATOM 1508 C CA . THR A 1 196 ? 2.308 6.082 -9.430 1.00 97.75 196 THR A CA 1
ATOM 1509 C C . THR A 1 196 ? 3.190 7.062 -10.208 1.00 97.75 196 THR A C 1
ATOM 1511 O O . THR A 1 196 ? 4.413 6.959 -10.180 1.00 97.75 196 THR A O 1
ATOM 1514 N N . GLY A 1 197 ? 2.602 7.997 -10.961 1.00 97.62 197 GLY A N 1
ATOM 1515 C CA . GLY A 1 197 ? 3.349 8.849 -11.894 1.00 97.62 197 GLY A CA 1
ATOM 1516 C C . GLY A 1 197 ? 3.965 8.084 -13.077 1.00 97.62 197 GLY A C 1
ATOM 1517 O O . GLY A 1 197 ? 4.746 8.646 -13.843 1.00 97.62 197 GLY A O 1
ATOM 1518 N N . ILE A 1 198 ? 3.652 6.795 -13.240 1.00 98.06 198 ILE A N 1
ATOM 1519 C CA . ILE A 1 198 ? 4.063 5.989 -14.390 1.00 98.06 198 ILE A CA 1
ATOM 1520 C C . ILE A 1 198 ? 2.833 5.724 -15.250 1.00 98.06 198 ILE A C 1
ATOM 1522 O O . ILE A 1 198 ? 1.939 4.968 -14.861 1.00 98.06 198 ILE A O 1
ATOM 1526 N N . TYR A 1 199 ? 2.813 6.341 -16.429 1.00 96.88 199 TYR A N 1
ATOM 1527 C CA . TYR A 1 199 ? 1.662 6.336 -17.340 1.00 96.88 199 TYR A CA 1
ATOM 1528 C C . TYR A 1 199 ? 1.911 5.566 -18.644 1.00 96.88 199 TYR A C 1
ATOM 1530 O O . TYR A 1 199 ? 1.090 5.603 -19.556 1.00 96.88 199 TYR A O 1
ATOM 1538 N N . GLY A 1 200 ? 3.060 4.903 -18.757 1.00 97.62 200 GLY A N 1
ATOM 1539 C CA . GLY A 1 200 ? 3.440 4.155 -19.945 1.00 97.62 200 GLY A CA 1
ATOM 1540 C C . GLY A 1 200 ? 4.824 3.519 -19.820 1.00 97.62 200 GLY A C 1
ATOM 1541 O O . GLY A 1 200 ? 5.531 3.766 -18.836 1.00 97.62 200 GLY A O 1
ATOM 1542 N N . PRO A 1 201 ? 5.220 2.713 -20.820 1.00 97.88 201 PRO A N 1
ATOM 1543 C CA . PRO A 1 201 ? 6.564 2.155 -20.918 1.00 97.88 201 PRO A CA 1
ATOM 1544 C C . PRO A 1 201 ? 7.603 3.255 -21.207 1.00 97.88 201 PRO A C 1
ATOM 1546 O O . PRO A 1 201 ? 7.292 4.444 -21.277 1.00 97.88 201 PRO A O 1
ATOM 1549 N N . SER A 1 202 ? 8.868 2.885 -21.399 1.00 97.25 202 SER A N 1
ATOM 1550 C CA . SER A 1 202 ? 9.967 3.832 -21.619 1.00 97.25 202 SER A CA 1
ATOM 1551 C C . SER A 1 202 ? 9.952 4.521 -22.993 1.00 97.25 202 SER A C 1
ATOM 1553 O O . SER A 1 202 ? 10.893 5.241 -23.328 1.00 97.25 202 SER A O 1
ATOM 1555 N N . PHE A 1 203 ? 8.938 4.266 -23.820 1.00 96.38 203 PHE A N 1
ATOM 1556 C CA . PHE A 1 203 ? 8.806 4.758 -25.188 1.00 96.38 203 PHE A CA 1
ATOM 1557 C C . PHE A 1 203 ? 7.378 5.248 -25.463 1.00 96.38 203 PHE A C 1
ATOM 1559 O O . PHE A 1 203 ? 6.436 4.933 -24.740 1.00 96.38 203 PHE A O 1
ATOM 1566 N N . SER A 1 204 ? 7.205 6.026 -26.536 1.00 97.06 204 SER A N 1
ATOM 1567 C CA . SER A 1 204 ? 5.887 6.535 -26.928 1.00 97.06 204 SER A CA 1
ATOM 1568 C C . SER A 1 204 ? 5.018 5.434 -27.530 1.00 97.06 204 SER A C 1
ATOM 1570 O O . SER A 1 204 ? 5.350 4.872 -28.574 1.00 97.06 204 SER A O 1
ATOM 1572 N N . CYS A 1 205 ? 3.855 5.192 -26.931 1.00 97.44 205 CYS A N 1
ATOM 1573 C CA . CYS A 1 205 ? 2.895 4.213 -27.435 1.00 97.44 205 CYS A CA 1
ATOM 1574 C C . CYS A 1 205 ? 2.304 4.557 -28.805 1.00 97.44 205 CYS A C 1
ATOM 1576 O O . CYS A 1 205 ? 1.903 3.655 -29.534 1.00 97.44 205 CYS A O 1
ATOM 1578 N N . ALA A 1 206 ? 2.324 5.829 -29.210 1.00 97.12 206 ALA A N 1
ATOM 1579 C CA . ALA A 1 206 ? 1.951 6.226 -30.569 1.00 97.12 206 ALA A CA 1
ATOM 1580 C C . ALA A 1 206 ? 2.954 5.728 -31.629 1.00 97.12 206 ALA A C 1
ATOM 1582 O O . ALA A 1 206 ? 2.620 5.639 -32.808 1.00 97.12 206 ALA A O 1
ATOM 1583 N N . ALA A 1 207 ? 4.184 5.403 -31.216 1.00 95.75 207 ALA A N 1
ATOM 1584 C CA . ALA A 1 207 ? 5.232 4.878 -32.083 1.00 95.75 207 ALA A CA 1
ATOM 1585 C C . ALA A 1 207 ? 5.333 3.341 -32.056 1.00 95.75 207 ALA A C 1
ATOM 1587 O O . ALA A 1 207 ? 6.176 2.794 -32.766 1.00 95.75 207 ALA A O 1
ATOM 1588 N N . ALA A 1 208 ? 4.500 2.652 -31.266 1.00 96.44 208 ALA A N 1
ATOM 1589 C CA . ALA A 1 208 ? 4.505 1.196 -31.148 1.00 96.44 208 ALA A CA 1
ATOM 1590 C C . ALA A 1 208 ? 4.097 0.527 -32.471 1.00 96.44 208 ALA A C 1
ATOM 1592 O O . ALA A 1 208 ? 3.089 0.892 -33.076 1.00 96.44 208 ALA A O 1
ATOM 1593 N N . ARG A 1 209 ? 4.868 -0.468 -32.921 1.00 95.31 209 ARG A N 1
ATOM 1594 C CA . ARG A 1 209 ? 4.628 -1.175 -34.194 1.00 95.31 209 ARG A CA 1
ATOM 1595 C C . ARG A 1 209 ? 4.607 -2.688 -34.048 1.00 95.31 209 ARG A C 1
ATOM 1597 O O . ARG A 1 209 ? 3.954 -3.366 -34.836 1.00 95.31 209 ARG A O 1
ATOM 1604 N N . THR A 1 210 ? 5.327 -3.226 -33.072 1.00 95.50 210 THR A N 1
ATOM 1605 C CA . THR A 1 210 ? 5.419 -4.674 -32.854 1.00 95.50 210 THR A CA 1
ATOM 1606 C C . THR A 1 210 ? 4.328 -5.174 -31.900 1.00 95.50 210 THR A C 1
ATOM 1608 O O . THR A 1 210 ? 3.863 -4.410 -31.050 1.00 95.50 210 THR A O 1
ATOM 1611 N N . PRO A 1 211 ? 3.936 -6.463 -31.971 1.00 96.25 211 PRO A N 1
ATOM 1612 C CA . PRO A 1 211 ? 3.020 -7.057 -30.995 1.00 96.25 211 PRO A CA 1
ATOM 1613 C C . PRO A 1 211 ? 3.477 -6.852 -29.544 1.00 96.25 211 PRO A C 1
ATOM 1615 O O . PRO A 1 211 ? 2.661 -6.534 -28.683 1.00 96.25 211 PRO A O 1
ATOM 1618 N N . THR A 1 212 ? 4.785 -6.948 -29.293 1.00 97.19 212 THR A N 1
ATOM 1619 C CA . THR A 1 212 ? 5.393 -6.706 -27.980 1.00 97.19 212 THR A CA 1
ATOM 1620 C C . THR A 1 212 ? 5.247 -5.263 -27.520 1.00 97.19 212 THR A C 1
ATOM 1622 O O . THR A 1 212 ? 4.806 -5.030 -26.399 1.00 97.19 212 THR A O 1
ATOM 1625 N N . GLU A 1 213 ? 5.553 -4.278 -28.366 1.00 96.94 213 GLU A N 1
ATOM 1626 C CA . GLU A 1 213 ? 5.397 -2.862 -28.003 1.00 96.94 213 GLU A CA 1
ATOM 1627 C C . GLU A 1 213 ? 3.933 -2.500 -27.736 1.00 96.94 213 GLU A C 1
ATOM 1629 O O . GLU A 1 213 ? 3.629 -1.824 -26.756 1.00 96.94 213 GLU A O 1
ATOM 1634 N N . LEU A 1 214 ? 3.012 -2.992 -28.569 1.00 97.06 214 LEU A N 1
ATOM 1635 C CA . LEU A 1 214 ? 1.576 -2.795 -28.362 1.00 97.06 214 LEU A CA 1
ATOM 1636 C C . LEU A 1 214 ? 1.107 -3.435 -27.050 1.00 97.06 214 LEU A C 1
ATOM 1638 O O . LEU A 1 214 ? 0.267 -2.867 -26.354 1.00 97.06 214 LEU A O 1
ATOM 1642 N N . SER A 1 215 ? 1.662 -4.596 -26.699 1.00 96.56 215 SER A N 1
ATOM 1643 C CA . SER A 1 215 ? 1.394 -5.284 -25.438 1.00 96.56 215 SER A CA 1
ATOM 1644 C C . SER A 1 215 ? 1.905 -4.492 -24.233 1.00 96.56 215 SER A C 1
ATOM 1646 O O . SER A 1 215 ? 1.142 -4.257 -23.299 1.00 96.56 215 SER A O 1
ATOM 1648 N N . LEU A 1 216 ? 3.148 -3.997 -24.286 1.00 97.12 216 LEU A N 1
ATOM 1649 C CA . LEU A 1 216 ? 3.737 -3.124 -23.262 1.00 97.12 216 LEU A CA 1
ATOM 1650 C C . LEU A 1 216 ? 2.904 -1.857 -23.044 1.00 97.12 216 LEU A C 1
ATOM 1652 O O . LEU A 1 216 ? 2.713 -1.424 -21.916 1.00 97.12 216 LEU A O 1
ATOM 1656 N N . CYS A 1 217 ? 2.350 -1.289 -24.110 1.00 97.69 217 CYS A N 1
ATOM 1657 C CA . CYS A 1 217 ? 1.480 -0.121 -24.021 1.00 97.69 217 CYS A CA 1
ATOM 1658 C C . CYS A 1 217 ? 0.117 -0.392 -23.374 1.00 97.69 217 CYS A C 1
ATOM 1660 O O . CYS A 1 217 ? -0.470 0.517 -22.795 1.00 97.69 217 CYS A O 1
ATOM 1662 N N . ARG A 1 218 ? -0.397 -1.623 -23.468 1.00 96.31 218 ARG A N 1
ATOM 1663 C CA . ARG A 1 218 ? -1.725 -1.997 -22.952 1.00 96.31 218 ARG A CA 1
ATOM 1664 C C . ARG A 1 218 ? -1.706 -2.562 -21.536 1.00 96.31 218 ARG A C 1
ATOM 1666 O O . ARG A 1 218 ? -2.773 -2.662 -20.944 1.00 96.31 218 ARG A O 1
ATOM 1673 N N . GLN A 1 219 ? -0.538 -2.950 -21.030 1.00 96.12 219 GLN A N 1
ATOM 1674 C CA . GLN A 1 219 ? -0.375 -3.646 -19.752 1.00 96.12 219 GLN A CA 1
ATOM 1675 C C . GLN A 1 219 ? 0.387 -2.772 -18.751 1.00 96.12 219 GLN A C 1
ATOM 1677 O O . GLN A 1 219 ? 1.623 -2.740 -18.783 1.00 96.12 219 GLN A O 1
ATOM 1682 N N . PRO A 1 220 ? -0.326 -2.047 -17.870 1.00 96.31 220 PRO A N 1
ATOM 1683 C CA . PRO A 1 220 ? 0.283 -1.187 -16.863 1.00 96.31 220 PRO A CA 1
ATOM 1684 C C . PRO A 1 220 ? 1.313 -1.874 -15.965 1.00 96.31 220 PRO A C 1
ATOM 1686 O O . PRO A 1 220 ? 2.299 -1.257 -15.571 1.00 96.31 220 PRO A O 1
ATOM 1689 N N . GLU A 1 221 ? 1.122 -3.161 -15.683 1.00 95.06 221 GLU A N 1
ATOM 1690 C CA . GLU A 1 221 ? 2.014 -3.997 -14.879 1.00 95.06 221 GLU A CA 1
ATOM 1691 C C . GLU A 1 221 ? 3.418 -4.183 -15.486 1.00 95.06 221 GLU A C 1
ATOM 1693 O O . GLU A 1 221 ? 4.357 -4.546 -14.776 1.00 95.06 221 GLU A O 1
ATOM 1698 N N . LEU A 1 222 ? 3.592 -3.909 -16.785 1.00 97.50 222 LEU A N 1
ATOM 1699 C CA . LEU A 1 222 ? 4.886 -3.992 -17.467 1.00 97.50 222 LEU A CA 1
ATOM 1700 C C . LEU A 1 222 ? 5.640 -2.654 -17.505 1.00 97.50 222 LEU A C 1
ATOM 1702 O O . LEU A 1 222 ? 6.841 -2.642 -17.781 1.00 97.50 222 LEU A O 1
ATOM 1706 N N . TRP A 1 223 ? 4.981 -1.524 -17.229 1.00 98.38 223 TRP A N 1
ATOM 1707 C CA . TRP A 1 223 ? 5.566 -0.195 -17.435 1.00 98.38 223 TRP A CA 1
ATOM 1708 C C . TRP A 1 223 ? 6.781 0.065 -16.549 1.00 98.38 223 TRP A C 1
ATOM 1710 O O . TRP A 1 223 ? 7.827 0.474 -17.051 1.00 98.38 223 TRP A O 1
ATOM 1720 N N . ALA A 1 224 ? 6.679 -0.208 -15.246 1.00 98.38 224 ALA A N 1
ATOM 1721 C CA . ALA A 1 224 ? 7.796 -0.019 -14.323 1.00 98.38 224 ALA A CA 1
ATOM 1722 C C . ALA A 1 224 ? 8.998 -0.898 -14.696 1.00 98.38 224 ALA A C 1
ATOM 1724 O O . ALA A 1 224 ? 10.136 -0.425 -14.693 1.00 98.38 224 ALA A O 1
ATOM 1725 N N . LYS A 1 225 ? 8.742 -2.152 -15.089 1.00 98.50 225 LYS A N 1
ATOM 1726 C CA . LYS A 1 225 ? 9.775 -3.106 -15.510 1.00 98.50 225 LYS A CA 1
ATOM 1727 C C . LYS A 1 225 ? 10.498 -2.628 -16.771 1.00 98.50 225 LYS A C 1
ATOM 1729 O O . LYS A 1 225 ? 11.727 -2.643 -16.821 1.00 98.50 225 LYS A O 1
ATOM 1734 N N . ASP A 1 226 ? 9.748 -2.148 -17.762 1.00 98.38 226 ASP A N 1
ATOM 1735 C CA . ASP A 1 226 ? 10.302 -1.607 -19.004 1.00 98.38 226 ASP A CA 1
ATOM 1736 C C . ASP A 1 226 ? 11.137 -0.340 -18.774 1.00 98.38 226 ASP A C 1
ATOM 1738 O O . ASP A 1 226 ? 12.281 -0.253 -19.232 1.00 98.38 226 ASP A O 1
ATOM 1742 N N . ARG A 1 227 ? 10.627 0.604 -17.976 1.00 98.56 227 ARG A N 1
ATOM 1743 C CA . ARG A 1 227 ? 11.360 1.826 -17.614 1.00 98.56 227 ARG A CA 1
ATOM 1744 C C . ARG A 1 227 ? 12.633 1.521 -16.837 1.00 98.56 227 ARG A C 1
ATOM 1746 O O . ARG A 1 227 ? 13.680 2.056 -17.193 1.00 98.56 227 ARG A O 1
ATOM 1753 N N . ALA A 1 228 ? 12.573 0.618 -15.859 1.00 98.31 228 ALA A N 1
ATOM 1754 C CA . ALA A 1 228 ? 13.744 0.188 -15.103 1.00 98.31 228 ALA A CA 1
ATOM 1755 C C . ALA A 1 228 ? 14.821 -0.417 -16.016 1.00 98.31 228 ALA A C 1
ATOM 1757 O O . ALA A 1 228 ? 15.986 -0.018 -15.945 1.00 98.31 228 ALA A O 1
ATOM 1758 N N . MET A 1 229 ? 14.430 -1.318 -16.925 1.00 97.38 229 MET A N 1
ATOM 1759 C CA . MET A 1 229 ? 15.340 -1.906 -17.913 1.00 97.38 229 MET A CA 1
ATOM 1760 C C . MET A 1 229 ? 15.998 -0.844 -18.799 1.00 97.38 229 MET A C 1
ATOM 1762 O O . MET A 1 229 ? 17.212 -0.890 -19.019 1.00 97.38 229 MET A O 1
ATOM 1766 N N . ASN A 1 230 ? 15.225 0.131 -19.284 1.00 96.75 230 ASN A N 1
ATOM 1767 C CA . ASN A 1 230 ? 15.747 1.223 -20.099 1.00 96.75 230 ASN A CA 1
ATOM 1768 C C . ASN A 1 230 ? 16.709 2.132 -19.314 1.00 96.75 230 ASN A C 1
ATOM 1770 O O . ASN A 1 230 ? 17.797 2.438 -19.804 1.00 96.75 230 ASN A O 1
ATOM 1774 N N . SER A 1 231 ? 16.355 2.530 -18.091 1.00 97.31 231 SER A N 1
ATOM 1775 C CA . SER A 1 231 ? 17.189 3.388 -17.239 1.00 97.31 231 SER A CA 1
ATOM 1776 C C . SER A 1 231 ? 18.524 2.728 -16.898 1.00 97.31 231 SER A C 1
ATOM 1778 O O . SER A 1 231 ? 19.577 3.349 -17.057 1.00 97.31 231 SER A O 1
ATOM 1780 N N . ILE A 1 232 ? 18.500 1.444 -16.522 1.00 94.81 232 ILE A N 1
ATOM 1781 C CA . ILE A 1 232 ? 19.714 0.660 -16.267 1.00 94.81 232 ILE A CA 1
ATOM 1782 C C . ILE A 1 232 ? 20.578 0.597 -17.521 1.00 94.81 232 ILE A C 1
ATOM 1784 O O . ILE A 1 232 ? 21.774 0.880 -17.460 1.00 94.81 232 ILE A O 1
ATOM 1788 N N . TYR A 1 233 ? 19.987 0.265 -18.670 1.00 92.31 233 TYR A N 1
ATOM 1789 C CA . TYR A 1 233 ? 20.719 0.199 -19.930 1.00 92.31 233 TYR A CA 1
ATOM 1790 C C . TYR A 1 233 ? 21.392 1.534 -20.276 1.00 92.31 233 TYR A C 1
ATOM 1792 O O . TYR A 1 233 ? 22.574 1.553 -20.629 1.00 92.31 233 TYR A O 1
ATOM 1800 N N . MET A 1 234 ? 20.672 2.652 -20.149 1.00 93.00 234 MET A N 1
ATOM 1801 C CA . MET A 1 234 ? 21.200 3.985 -20.446 1.00 93.00 234 MET A CA 1
ATOM 1802 C C . MET A 1 234 ? 22.320 4.383 -19.483 1.00 93.00 234 MET A C 1
ATOM 1804 O O . MET A 1 234 ? 23.358 4.879 -19.928 1.00 93.00 234 MET A O 1
ATOM 1808 N N . TRP A 1 235 ? 22.157 4.113 -18.187 1.00 92.94 235 TRP A N 1
ATOM 1809 C CA . TRP A 1 235 ? 23.197 4.376 -17.197 1.00 92.94 235 TRP A CA 1
ATOM 1810 C C . TRP A 1 235 ? 24.448 3.543 -17.473 1.00 92.94 235 TRP A C 1
ATOM 1812 O O . TRP A 1 235 ? 25.539 4.096 -17.619 1.00 92.94 235 TRP A O 1
ATOM 1822 N N . VAL A 1 236 ? 24.292 2.230 -17.640 1.00 88.50 236 VAL A N 1
ATOM 1823 C CA . VAL A 1 236 ? 25.397 1.317 -17.934 1.00 88.50 236 VAL A CA 1
ATOM 1824 C C . VAL A 1 236 ? 26.113 1.742 -19.219 1.00 88.50 236 VAL A C 1
ATOM 1826 O O . VAL A 1 236 ? 27.335 1.864 -19.241 1.00 88.50 236 VAL A O 1
ATOM 1829 N N . ARG A 1 237 ? 25.370 2.040 -20.292 1.00 88.19 237 ARG A N 1
ATOM 1830 C CA . ARG A 1 237 ? 25.941 2.484 -21.570 1.00 88.19 237 ARG A CA 1
ATOM 1831 C C . ARG A 1 237 ? 26.809 3.730 -21.416 1.00 88.19 237 ARG A C 1
ATOM 1833 O O . ARG A 1 237 ? 27.819 3.823 -22.107 1.00 88.19 237 ARG A O 1
ATOM 1840 N N . ASN A 1 238 ? 26.432 4.671 -20.557 1.00 89.25 238 ASN A N 1
ATOM 1841 C CA . ASN A 1 238 ? 27.131 5.947 -20.422 1.00 89.25 238 ASN A CA 1
ATOM 1842 C C . ASN A 1 238 ? 28.293 5.901 -19.420 1.00 89.25 238 ASN A C 1
ATOM 1844 O O . ASN A 1 238 ? 29.240 6.665 -19.583 1.00 89.25 238 ASN A O 1
ATOM 1848 N N . ASN A 1 239 ? 28.260 4.986 -18.447 1.00 88.00 239 ASN A N 1
ATOM 1849 C CA . ASN A 1 239 ? 29.181 4.994 -17.304 1.00 88.00 239 ASN A CA 1
ATOM 1850 C C . ASN A 1 239 ? 30.225 3.864 -17.303 1.00 88.00 239 ASN A C 1
ATOM 1852 O O . ASN A 1 239 ? 31.103 3.859 -16.447 1.00 88.00 239 ASN A O 1
ATOM 1856 N N . VAL A 1 240 ? 30.174 2.918 -18.249 1.00 86.31 240 VAL A N 1
ATOM 1857 C CA . VAL A 1 240 ? 31.160 1.821 -18.331 1.00 86.31 240 VAL A CA 1
ATOM 1858 C C . VAL A 1 240 ? 32.162 1.992 -19.474 1.00 86.31 240 VAL A C 1
ATOM 1860 O O . VAL A 1 240 ? 31.874 2.619 -20.506 1.00 86.31 240 VAL A O 1
ATOM 1863 N N . GLU A 1 241 ? 33.328 1.360 -19.305 1.00 89.88 241 GLU A N 1
ATOM 1864 C CA . GLU A 1 241 ? 34.389 1.284 -20.310 1.00 89.88 241 GLU A CA 1
ATOM 1865 C C . GLU A 1 241 ? 33.908 0.685 -21.639 1.00 89.88 241 GLU A C 1
ATOM 1867 O O . GLU A 1 241 ? 32.980 -0.124 -21.706 1.00 89.88 241 GLU A O 1
ATOM 1872 N N . LYS A 1 242 ? 34.586 1.042 -22.733 1.00 87.69 242 LYS A N 1
ATOM 1873 C CA . LYS A 1 242 ? 34.194 0.663 -24.100 1.00 87.69 242 LYS A CA 1
ATOM 1874 C C . LYS A 1 242 ? 34.105 -0.857 -24.317 1.00 87.69 242 LYS A C 1
ATOM 1876 O O . LYS A 1 242 ? 33.206 -1.316 -25.022 1.00 87.69 242 LYS A O 1
ATOM 1881 N N . SER A 1 243 ? 35.021 -1.630 -23.733 1.00 86.94 243 SER A N 1
ATOM 1882 C CA . SER A 1 243 ? 35.058 -3.099 -23.825 1.00 86.94 243 SER A CA 1
ATOM 1883 C C . SER A 1 243 ? 33.849 -3.737 -23.130 1.00 86.94 243 SER A C 1
ATOM 1885 O O . SER A 1 243 ? 33.148 -4.561 -23.721 1.00 86.94 243 SER A O 1
ATOM 1887 N N . VAL A 1 244 ? 33.557 -3.286 -21.909 1.00 84.88 244 VAL A N 1
ATOM 1888 C CA . VAL A 1 244 ? 32.410 -3.704 -21.095 1.00 84.88 244 VAL A CA 1
ATOM 1889 C C . VAL A 1 244 ? 31.104 -3.322 -21.795 1.00 84.88 244 VAL A C 1
ATOM 1891 O O . VAL A 1 244 ? 30.228 -4.166 -21.981 1.00 84.88 244 VAL A O 1
ATOM 1894 N N . ARG A 1 245 ? 31.017 -2.092 -22.316 1.00 86.25 245 ARG A N 1
ATOM 1895 C CA . ARG A 1 245 ? 29.876 -1.588 -23.095 1.00 86.25 245 ARG A CA 1
ATOM 1896 C C . ARG A 1 245 ? 29.553 -2.470 -24.299 1.00 86.25 245 ARG A C 1
ATOM 1898 O O . ARG A 1 245 ? 28.383 -2.747 -24.543 1.00 86.25 245 ARG A O 1
ATOM 1905 N N . LYS A 1 246 ? 30.567 -2.919 -25.050 1.00 87.25 246 LYS A N 1
ATOM 1906 C CA . LYS A 1 246 ? 30.368 -3.801 -26.212 1.00 87.25 246 LYS A CA 1
ATOM 1907 C C . LYS A 1 246 ? 29.706 -5.119 -25.800 1.00 87.25 246 LYS A C 1
ATOM 1909 O O . LYS A 1 246 ? 28.699 -5.493 -26.392 1.00 87.25 246 LYS A O 1
ATOM 1914 N N . ARG A 1 247 ? 30.221 -5.769 -24.750 1.00 84.88 247 ARG A N 1
ATOM 1915 C CA . ARG A 1 247 ? 29.655 -7.021 -24.223 1.00 84.88 247 ARG A CA 1
ATOM 1916 C C . ARG A 1 247 ? 28.217 -6.834 -23.734 1.00 84.88 247 ARG A C 1
ATOM 1918 O O . ARG A 1 247 ? 27.354 -7.657 -24.009 1.00 84.88 247 ARG A O 1
ATOM 1925 N N . LEU A 1 248 ? 27.937 -5.730 -23.047 1.00 83.19 248 LEU A N 1
ATOM 1926 C CA . LEU A 1 248 ? 26.592 -5.422 -22.555 1.00 83.19 248 LEU A CA 1
ATOM 1927 C C . LEU A 1 248 ? 25.585 -5.193 -23.684 1.00 83.19 248 LEU A C 1
ATOM 1929 O O . LEU A 1 248 ? 24.446 -5.628 -23.568 1.00 83.19 248 LEU A O 1
ATOM 1933 N N . LEU A 1 249 ? 25.996 -4.557 -24.786 1.00 83.19 249 LEU A N 1
ATOM 1934 C CA . LEU A 1 249 ? 25.150 -4.401 -25.973 1.00 83.19 249 LEU A CA 1
ATOM 1935 C C . LEU A 1 249 ? 24.795 -5.750 -26.605 1.00 83.19 249 LEU A C 1
ATOM 1937 O O . LEU A 1 249 ? 23.662 -5.930 -27.044 1.00 83.19 249 LEU A O 1
ATOM 1941 N N . GLU A 1 250 ? 25.742 -6.687 -26.653 1.00 86.81 250 GLU A N 1
ATOM 1942 C CA . GLU A 1 250 ? 25.506 -8.045 -27.158 1.00 86.81 250 GLU A CA 1
ATOM 1943 C C . GLU A 1 250 ? 24.484 -8.784 -26.280 1.00 86.81 250 GLU A C 1
ATOM 1945 O O . GLU A 1 250 ? 23.483 -9.282 -26.796 1.00 86.81 250 GLU A O 1
ATOM 1950 N N . VAL A 1 251 ? 24.659 -8.752 -24.953 1.00 88.12 251 VAL A N 1
ATOM 1951 C CA . VAL A 1 251 ? 23.709 -9.355 -23.999 1.00 88.12 251 VAL A CA 1
ATOM 1952 C C . VAL A 1 251 ? 22.330 -8.691 -24.082 1.00 88.12 251 VAL A C 1
ATOM 1954 O O . VAL A 1 251 ? 21.315 -9.381 -24.122 1.00 88.12 251 VAL A O 1
ATOM 1957 N N . GLN A 1 252 ? 22.272 -7.358 -24.162 1.00 89.25 252 GLN A N 1
ATOM 1958 C CA . GLN A 1 252 ? 21.007 -6.626 -24.254 1.00 89.25 252 GLN A CA 1
ATOM 1959 C C . GLN A 1 252 ? 20.247 -6.952 -25.544 1.00 89.25 252 GLN A C 1
ATOM 1961 O O . GLN A 1 252 ? 19.026 -7.072 -25.521 1.00 89.25 252 GLN A O 1
ATOM 1966 N N . ARG A 1 253 ? 20.947 -7.113 -26.674 1.00 91.00 253 ARG A N 1
ATOM 1967 C CA . ARG A 1 253 ? 20.325 -7.517 -27.945 1.00 91.00 253 ARG A CA 1
ATOM 1968 C C . ARG A 1 253 ? 19.743 -8.923 -27.873 1.00 91.00 253 ARG A C 1
ATOM 1970 O O . ARG A 1 253 ? 18.655 -9.127 -28.401 1.00 91.00 253 ARG A O 1
ATOM 1977 N N . SER A 1 254 ? 20.441 -9.852 -27.218 1.00 92.75 254 SER A N 1
ATOM 1978 C CA . SER A 1 254 ? 19.914 -11.199 -26.979 1.00 92.75 254 SER A CA 1
ATOM 1979 C C . SER A 1 254 ? 18.633 -11.137 -26.151 1.00 92.75 254 SER A C 1
ATOM 1981 O O . SER A 1 254 ? 17.607 -11.639 -26.585 1.00 92.75 254 SER A O 1
ATOM 1983 N N . TRP A 1 255 ? 18.650 -10.413 -25.031 1.00 95.31 255 TRP A N 1
ATOM 1984 C CA . TRP A 1 255 ? 17.463 -10.275 -24.185 1.00 95.31 255 TRP A CA 1
ATOM 1985 C C . TRP A 1 255 ? 16.282 -9.604 -24.912 1.00 95.31 255 TRP A C 1
ATOM 1987 O O . TRP A 1 255 ? 15.137 -10.018 -24.756 1.00 95.31 255 TRP A O 1
ATOM 1997 N N . LEU A 1 256 ? 16.538 -8.593 -25.755 1.00 94.75 256 LEU A N 1
ATOM 1998 C CA . LEU A 1 256 ? 15.492 -7.974 -26.580 1.00 94.75 256 LEU A CA 1
ATOM 1999 C C . LEU A 1 256 ? 14.880 -8.958 -27.582 1.00 94.75 256 LEU A C 1
ATOM 2001 O O . LEU A 1 256 ? 13.691 -8.844 -27.877 1.00 94.75 256 LEU A O 1
ATOM 2005 N N . LYS A 1 257 ? 15.671 -9.903 -28.107 1.00 95.44 257 LYS A N 1
ATOM 2006 C CA . LYS A 1 257 ? 15.162 -10.986 -28.950 1.00 95.44 257 LYS A CA 1
ATOM 2007 C C . LYS A 1 257 ? 14.223 -11.880 -28.142 1.00 95.44 257 LYS A C 1
ATOM 2009 O O . LYS A 1 257 ? 13.078 -12.019 -28.549 1.00 95.44 257 LYS A O 1
ATOM 2014 N N . ASP A 1 258 ? 14.658 -12.363 -26.980 1.00 95.38 258 ASP A N 1
ATOM 2015 C CA . ASP A 1 258 ? 13.849 -13.234 -26.112 1.00 95.38 258 ASP A CA 1
ATOM 2016 C C . ASP A 1 258 ? 12.527 -12.559 -25.707 1.00 95.38 258 ASP A C 1
ATOM 2018 O O . ASP A 1 258 ? 11.452 -13.150 -25.792 1.00 95.38 258 ASP A O 1
ATOM 2022 N N . ARG A 1 259 ? 12.582 -11.268 -25.352 1.00 97.00 259 ARG A N 1
ATOM 2023 C CA . ARG A 1 259 ? 11.392 -10.460 -25.056 1.00 97.00 259 ARG A CA 1
ATOM 2024 C C . ARG A 1 259 ? 10.456 -10.352 -26.261 1.00 97.00 259 ARG A C 1
ATOM 2026 O O . ARG A 1 259 ? 9.245 -10.451 -26.104 1.00 97.00 259 ARG A O 1
ATOM 2033 N N . ASN A 1 260 ? 10.993 -10.090 -27.450 1.00 95.94 260 ASN A N 1
ATOM 2034 C CA . ASN A 1 260 ? 10.176 -9.922 -28.652 1.00 95.94 260 ASN A CA 1
ATOM 2035 C C . ASN A 1 260 ? 9.604 -11.255 -29.158 1.00 95.94 260 ASN A C 1
ATOM 2037 O O . ASN A 1 260 ? 8.523 -11.259 -29.745 1.00 95.94 260 ASN A O 1
ATOM 2041 N N . ASP A 1 261 ? 10.285 -12.373 -28.899 1.00 97.12 261 ASP A N 1
ATOM 2042 C CA . ASP A 1 261 ? 9.805 -13.719 -29.222 1.00 97.12 261 ASP A CA 1
ATOM 2043 C C . ASP A 1 261 ? 8.537 -14.073 -28.403 1.00 97.12 261 ASP A C 1
ATOM 2045 O O . ASP A 1 261 ? 7.706 -14.848 -28.875 1.00 97.12 261 ASP A O 1
ATOM 2049 N N . CYS A 1 262 ? 8.295 -13.423 -27.250 1.00 97.31 262 CYS A N 1
ATOM 2050 C CA . CYS A 1 262 ? 7.008 -13.496 -26.536 1.00 97.31 262 CYS A CA 1
ATOM 2051 C C . CYS A 1 262 ? 5.826 -12.874 -27.306 1.00 97.31 262 CYS A C 1
ATOM 2053 O O . CYS A 1 262 ? 4.666 -13.110 -26.957 1.00 97.31 262 CYS A O 1
ATOM 2055 N N . GLY A 1 263 ? 6.074 -12.022 -28.308 1.00 95.75 263 GLY A N 1
ATOM 2056 C CA . GLY A 1 263 ? 5.019 -11.279 -28.992 1.00 95.75 263 GLY A CA 1
ATOM 2057 C C . GLY A 1 263 ? 4.155 -10.484 -28.004 1.00 95.75 263 GLY A C 1
ATOM 2058 O O . GLY A 1 263 ? 4.679 -9.682 -27.233 1.00 95.75 263 GLY A O 1
ATOM 2059 N N . GLY A 1 264 ? 2.836 -10.697 -28.041 1.00 93.88 264 GLY A N 1
ATOM 2060 C CA . GLY A 1 264 ? 1.867 -10.049 -27.147 1.00 93.88 264 GLY A CA 1
ATOM 2061 C C . GLY A 1 264 ? 1.478 -10.850 -25.896 1.00 93.88 264 GLY A C 1
ATOM 2062 O O . GLY A 1 264 ? 0.493 -10.499 -25.248 1.00 93.88 264 GLY A O 1
ATOM 2063 N N . ASP A 1 265 ? 2.180 -11.941 -25.571 1.00 96.62 265 ASP A N 1
ATOM 2064 C CA . ASP A 1 265 ? 1.875 -12.750 -24.386 1.00 96.62 265 ASP A CA 1
ATOM 2065 C C . ASP A 1 265 ? 2.333 -12.038 -23.101 1.00 96.62 265 ASP A C 1
ATOM 2067 O O . ASP A 1 265 ? 3.519 -11.989 -22.771 1.00 96.62 265 ASP A O 1
ATOM 2071 N N . ALA A 1 266 ? 1.357 -11.522 -22.350 1.00 93.31 266 ALA A N 1
ATOM 2072 C CA . ALA A 1 266 ? 1.529 -10.876 -21.050 1.00 93.31 266 ALA A CA 1
ATOM 2073 C C . ALA A 1 266 ? 2.361 -11.696 -20.055 1.00 93.31 266 ALA A C 1
ATOM 2075 O O . ALA A 1 266 ? 3.218 -11.163 -19.345 1.00 93.31 266 ALA A O 1
ATOM 2076 N N . ARG A 1 267 ? 2.094 -13.002 -19.977 1.00 96.25 267 ARG A N 1
ATOM 2077 C CA . ARG A 1 267 ? 2.692 -13.890 -18.981 1.00 96.25 267 ARG A CA 1
ATOM 2078 C C . ARG A 1 267 ? 4.144 -14.185 -19.350 1.00 96.25 267 ARG A C 1
ATOM 2080 O O . ARG A 1 267 ? 5.007 -14.132 -18.477 1.00 96.25 267 ARG A O 1
ATOM 2087 N N . CYS A 1 268 ? 4.412 -14.409 -20.638 1.00 98.06 268 CYS A N 1
ATOM 2088 C CA . CYS A 1 268 ? 5.770 -14.549 -21.168 1.00 98.06 268 CYS A CA 1
ATOM 2089 C C . CYS A 1 268 ? 6.590 -13.271 -20.948 1.00 98.06 268 CYS A C 1
ATOM 2091 O O . CYS A 1 268 ? 7.688 -13.334 -20.397 1.00 98.06 268 CYS A O 1
ATOM 2093 N N . LEU A 1 269 ? 6.035 -12.102 -21.295 1.00 97.75 269 LEU A N 1
ATOM 2094 C CA . LEU A 1 269 ? 6.713 -10.817 -21.111 1.00 97.75 269 LEU A CA 1
ATOM 2095 C C . LEU A 1 269 ? 7.071 -10.586 -19.644 1.00 97.75 269 LEU A C 1
ATOM 2097 O O . LEU A 1 269 ? 8.229 -10.305 -19.344 1.00 97.75 269 LEU A O 1
ATOM 2101 N N . ASN A 1 270 ? 6.116 -10.763 -18.727 1.00 97.00 270 ASN A N 1
ATOM 2102 C CA . ASN A 1 270 ? 6.380 -10.633 -17.295 1.00 97.00 270 ASN A CA 1
ATOM 2103 C C . ASN A 1 270 ? 7.521 -11.552 -16.839 1.00 97.00 270 ASN A C 1
ATOM 2105 O O . ASN A 1 270 ? 8.446 -11.068 -16.193 1.00 97.00 270 ASN A O 1
ATOM 2109 N N . ALA A 1 271 ? 7.513 -12.826 -17.241 1.00 97.94 271 ALA A N 1
ATOM 2110 C CA . ALA A 1 271 ? 8.569 -13.772 -16.884 1.00 97.94 271 ALA A CA 1
ATOM 2111 C C . ALA A 1 271 ? 9.956 -13.340 -17.401 1.00 97.94 271 ALA A C 1
ATOM 2113 O O . ALA A 1 271 ? 10.931 -13.379 -16.649 1.00 97.94 271 ALA A O 1
ATOM 2114 N N . VAL A 1 272 ? 10.046 -12.873 -18.653 1.00 98.00 272 VAL A N 1
ATOM 2115 C CA . VAL A 1 272 ? 11.308 -12.404 -19.257 1.00 98.00 272 VAL A CA 1
ATOM 2116 C C . VAL A 1 272 ? 11.831 -11.132 -18.580 1.00 98.00 272 VAL A C 1
ATOM 2118 O O . VAL A 1 272 ? 13.042 -10.992 -18.379 1.00 98.00 272 VAL A O 1
ATOM 2121 N N . TYR A 1 273 ? 10.945 -10.203 -18.208 1.00 97.94 273 TYR A N 1
ATOM 2122 C CA . TYR A 1 273 ? 11.327 -9.024 -17.428 1.00 97.94 273 TYR A CA 1
ATOM 2123 C C . TYR A 1 273 ? 11.783 -9.411 -16.018 1.00 97.94 273 TYR A C 1
ATOM 2125 O O . TYR A 1 273 ? 12.851 -8.975 -15.596 1.00 97.94 273 TYR A O 1
ATOM 2133 N N . ASP A 1 274 ? 11.024 -10.244 -15.306 1.00 97.75 274 ASP A N 1
ATOM 2134 C CA . ASP A 1 274 ? 11.308 -10.610 -13.914 1.00 97.75 274 ASP A CA 1
ATOM 2135 C C . ASP A 1 274 ? 12.624 -11.374 -13.778 1.00 97.75 274 ASP A C 1
ATOM 2137 O O . ASP A 1 274 ? 13.440 -11.049 -12.912 1.00 97.75 274 ASP A O 1
ATOM 2141 N N . GLN A 1 275 ? 12.883 -12.328 -14.680 1.00 97.38 275 GLN A N 1
ATOM 2142 C CA . GLN A 1 275 ? 14.165 -13.025 -14.735 1.00 97.38 275 GLN A CA 1
ATOM 2143 C C . GLN A 1 275 ? 15.315 -12.024 -14.884 1.00 97.38 275 GLN A C 1
ATOM 2145 O O . GLN A 1 275 ? 16.269 -12.035 -14.101 1.00 97.38 275 GLN A O 1
ATOM 2150 N N . ARG A 1 276 ? 15.210 -11.123 -15.865 1.00 96.81 276 ARG A N 1
ATOM 2151 C CA . ARG A 1 276 ? 16.279 -10.178 -16.179 1.00 96.81 276 ARG A CA 1
ATOM 2152 C C . ARG A 1 276 ? 16.502 -9.155 -15.075 1.00 96.81 276 ARG A C 1
ATOM 2154 O O . ARG A 1 276 ? 17.640 -8.841 -14.744 1.00 96.81 276 ARG A O 1
ATOM 2161 N N . LEU A 1 277 ? 15.435 -8.634 -14.486 1.00 96.69 277 LEU A N 1
ATOM 2162 C CA . LEU A 1 277 ? 15.525 -7.679 -13.388 1.00 96.69 277 LEU A CA 1
ATOM 2163 C C . LEU A 1 277 ? 16.122 -8.327 -12.136 1.00 96.69 277 LEU A C 1
ATOM 2165 O O . LEU A 1 277 ? 16.898 -7.686 -11.431 1.00 96.69 277 LEU A O 1
ATOM 2169 N N . ASN A 1 278 ? 15.851 -9.613 -11.899 1.00 96.69 278 ASN A N 1
ATOM 2170 C CA . ASN A 1 278 ? 16.492 -10.361 -10.824 1.00 96.69 278 ASN A CA 1
ATOM 2171 C C . ASN A 1 278 ? 17.996 -10.583 -11.083 1.00 96.69 278 ASN A C 1
ATOM 2173 O O . ASN A 1 278 ? 18.792 -10.453 -10.154 1.00 96.69 278 ASN A O 1
ATOM 2177 N N . GLU A 1 279 ? 18.415 -10.838 -12.328 1.00 94.00 279 GLU A N 1
ATOM 2178 C CA . GLU A 1 279 ? 19.844 -10.869 -12.700 1.00 94.00 279 GLU A CA 1
ATOM 2179 C C . GLU A 1 279 ? 20.532 -9.517 -12.439 1.00 94.00 279 GLU A C 1
ATOM 2181 O O . GLU A 1 279 ? 21.702 -9.467 -12.058 1.00 94.00 279 GLU A O 1
ATOM 2186 N N . LEU A 1 280 ? 19.797 -8.416 -12.614 1.00 93.50 280 LEU A N 1
ATOM 2187 C CA . LEU A 1 280 ? 20.288 -7.046 -12.464 1.00 93.50 280 LEU A CA 1
ATOM 2188 C C . LEU A 1 280 ? 20.040 -6.452 -11.069 1.00 93.50 280 LEU A C 1
ATOM 2190 O O . LEU A 1 280 ? 20.342 -5.282 -10.852 1.00 93.50 280 LEU A O 1
ATOM 2194 N N . ARG A 1 281 ? 19.539 -7.230 -10.101 1.00 94.44 281 ARG A N 1
ATOM 2195 C CA . ARG A 1 281 ? 19.109 -6.731 -8.778 1.00 94.44 281 ARG A CA 1
ATOM 2196 C C . ARG A 1 281 ? 20.196 -6.017 -7.970 1.00 94.44 281 ARG A C 1
ATOM 2198 O O . ARG A 1 281 ? 19.885 -5.207 -7.104 1.00 94.44 281 ARG A O 1
ATOM 2205 N N . ALA A 1 282 ? 21.462 -6.337 -8.241 1.00 92.25 282 ALA A N 1
ATOM 2206 C CA . ALA A 1 282 ? 22.620 -5.726 -7.592 1.00 92.25 282 ALA A CA 1
ATOM 2207 C C . ALA A 1 282 ? 23.002 -4.361 -8.192 1.00 92.25 282 ALA A C 1
ATOM 2209 O O . ALA A 1 282 ? 23.860 -3.678 -7.638 1.00 92.25 282 ALA A O 1
ATOM 2210 N N . ILE A 1 283 ? 22.407 -3.970 -9.326 1.00 90.56 283 ILE A N 1
ATOM 2211 C CA . ILE A 1 283 ? 22.636 -2.654 -9.916 1.00 90.56 283 ILE A CA 1
ATOM 2212 C C . ILE A 1 283 ? 21.967 -1.602 -9.050 1.00 90.56 283 ILE A C 1
ATOM 2214 O O . ILE A 1 283 ? 20.770 -1.664 -8.765 1.00 90.56 283 ILE A O 1
ATOM 2218 N N . ASP A 1 284 ? 22.766 -0.602 -8.708 1.00 92.69 284 ASP A N 1
ATOM 2219 C CA . ASP A 1 284 ? 22.315 0.571 -8.004 1.00 92.69 284 ASP A CA 1
ATOM 2220 C C . ASP A 1 284 ? 22.537 1.822 -8.856 1.00 92.69 284 ASP A C 1
ATOM 2222 O O . ASP A 1 284 ? 23.672 2.146 -9.209 1.00 92.69 284 ASP A O 1
ATOM 2226 N N . LEU A 1 285 ? 21.447 2.499 -9.219 1.00 92.69 285 LEU A N 1
ATOM 2227 C CA . LEU A 1 285 ? 21.523 3.764 -9.937 1.00 92.69 285 LEU A CA 1
ATOM 2228 C C . LEU A 1 285 ? 21.714 4.906 -8.929 1.00 92.69 285 LEU A C 1
ATOM 2230 O O . LEU A 1 285 ? 21.028 4.927 -7.903 1.00 92.69 285 LEU A O 1
ATOM 2234 N N . PRO A 1 286 ? 22.626 5.855 -9.205 1.00 86.19 286 PRO A N 1
ATOM 2235 C CA . PRO A 1 286 ? 22.819 7.008 -8.341 1.00 86.19 286 PRO A CA 1
ATOM 2236 C C . PRO A 1 286 ? 21.544 7.856 -8.310 1.00 86.19 286 PRO A C 1
ATOM 2238 O O . PRO A 1 286 ? 20.918 8.077 -9.351 1.00 86.19 286 PRO A O 1
ATOM 2241 N N . SER A 1 287 ? 21.180 8.281 -7.099 1.00 66.69 287 SER A N 1
ATOM 2242 C CA . SER A 1 287 ? 20.078 9.205 -6.818 1.00 66.69 287 SER A CA 1
ATOM 2243 C C . SER A 1 287 ? 20.375 10.616 -7.309 1.00 66.69 287 SER A C 1
ATOM 2245 O O . SER A 1 287 ? 21.548 11.039 -7.188 1.00 66.69 287 SER A O 1
#